Protein AF-A0A9E1UZH3-F1 (afdb_monomer)

Radius of gyration: 19.59 Å; Cα contacts (8 Å, |Δi|>4): 363; chains: 1; bounding box: 39×67×68 Å

Nearest PDB structures (foldseek):
  6y31-assembly4_D  TM=4.472E-01  e=8.670E-03  Homo sapiens
  5b3j-assembly1_C  TM=6.386E-01  e=8.149E-01  Rattus norvegicus
  8vuu-assembly1_B  TM=5.219E-01  e=2.617E-01  Homo sapiens
  8e92-assembly1_B  TM=4.527E-01  e=7.677E-01  Homo sapiens
  8vuy-assembly1_D  TM=3.054E-01  e=3.036E+00  Rattus norvegicus

Mean predicted aligned error: 5.83 Å

Solvent-accessible surface area (backbone atoms only — not comparable to full-atom values): 11885 Å² total; per-residue (Å²): 141,83,88,83,78,83,81,82,80,82,79,79,79,81,76,81,75,73,64,53,71,66,54,50,53,52,29,50,40,62,21,34,52,35,44,71,55,30,43,43,37,74,68,24,35,90,93,46,52,36,77,44,36,37,33,38,37,34,9,50,70,58,61,38,73,22,54,59,53,39,52,51,49,49,49,68,78,29,68,38,25,42,74,48,74,49,75,72,31,39,66,90,38,30,17,72,56,46,51,69,47,32,72,71,57,50,55,72,63,51,33,44,34,35,42,40,47,62,54,32,78,92,33,57,68,38,40,51,46,45,57,52,49,45,60,75,68,36,85,40,27,35,36,37,49,34,43,67,64,72,87,49,71,65,44,57,55,52,26,53,50,47,53,37,49,25,55,75,67,60,21,14,38,42,69,36,31,66,53,43,52,49,50,30,61,74,70,73,50,57,58,65,78,33,26,71,53,92,79,45,58,30,73,65,31,22,49,54,52,23,64,63,48,49,71,38,74,37,109

Secondary structure (DSSP, 8-state):
-----------------PPPHHHHHHHTSTTTT-HHHHHHHHT--SS---EEEEEEEESTTTTSTHHHHHHHHHHHH-TTSEEEEEE---TT--HHHHHHHHHHHTTTT--SEEEEE---TT-HHHHHHHHHHHHHH---EEEEEPPPPSS-HHHHHHHHHHHHHHHHTT-EEE-HHHHHHHHHHHHT--GGGGBSSSSSB-HHHHHHHHHHHGGGS--

Foldseek 3Di:
DDDDDDDDDPPDDDDPDQPDPVLLVQLQPFCFLLVVLLCLQVPADQVRAREFEEEEEEEPQSVDPLLVVLVVLSCVVRVRHNYHYDYPYYYPDALVRRLVCCVPPPLVSQGQEYEDDYQCPPPCVSVLVSLVVCVVRHNHAYEYEAAADLPDPSSVVSSSSVSVSCSVRRHRYQDNHVQNVVVCVVVVHHPVVQAPDSGHGDPNVSNSVNVSPNRSSHD

Sequence (219 aa):
MLRAVCRMTFLGAMVAMSANSQDLAAVQVPGTHIQRTMSLLATSTPEKRNKVRVLFYGQSITCQGWWQQVATDLRRRFPDADLDIQNKAIGGFTAPALINTADYDLYPFYPDLLIFHVYGGGNMDKWEAIIRRTRERTAAEILVWTHHWIGRDSDLTESERIRQIAVKYDCGLVDIMPKWQAALKEKGVEPKDVLRDTIHLNEEGCTMLADMIKPFLVH

pLDDT: mean 92.46, std 15.92, range [33.06, 98.94]

Structure (mmCIF, N/CA/C/O backbone):
data_AF-A0A9E1UZH3-F1
#
_entry.id   AF-A0A9E1UZH3-F1
#
loop_
_atom_site.group_PDB
_atom_site.id
_atom_site.type_symbol
_atom_site.label_atom_id
_atom_site.label_alt_id
_atom_site.label_comp_id
_atom_site.label_asym_id
_atom_site.label_entity_id
_atom_site.label_seq_id
_atom_site.pdbx_PDB_ins_code
_atom_site.Cartn_x
_atom_site.Cartn_y
_atom_site.Cartn_z
_atom_site.occupancy
_atom_site.B_iso_or_equiv
_atom_site.auth_seq_id
_atom_site.auth_comp_id
_atom_site.auth_asym_id
_atom_site.auth_atom_id
_atom_site.pdbx_PDB_model_num
ATOM 1 N N . MET A 1 1 ? -20.455 -47.927 -41.064 1.00 43.09 1 MET A N 1
ATOM 2 C CA . MET A 1 1 ? -19.922 -47.467 -39.762 1.00 43.09 1 MET A CA 1
ATOM 3 C C . MET A 1 1 ? -19.087 -46.217 -39.995 1.00 43.09 1 MET A C 1
ATOM 5 O O . MET A 1 1 ? -17.963 -46.357 -40.437 1.00 43.09 1 MET A O 1
ATOM 9 N N . LEU A 1 2 ? -19.616 -45.018 -39.743 1.00 34.47 2 LEU A N 1
ATOM 10 C CA . LEU A 1 2 ? -18.806 -43.807 -39.567 1.00 34.47 2 LEU A CA 1
ATOM 11 C C . LEU A 1 2 ? -19.598 -42.865 -38.645 1.00 34.47 2 LEU A C 1
ATOM 13 O O . LEU A 1 2 ? -20.681 -42.409 -39.003 1.00 34.47 2 LEU A O 1
ATOM 17 N N . ARG A 1 3 ? -19.109 -42.663 -37.417 1.00 38.47 3 ARG A N 1
ATOM 18 C CA . ARG A 1 3 ? -19.660 -41.709 -36.444 1.00 38.47 3 ARG A CA 1
ATOM 19 C C . ARG A 1 3 ? -18.981 -40.359 -36.674 1.00 38.47 3 ARG A C 1
ATOM 21 O O . ARG A 1 3 ? -17.778 -40.258 -36.460 1.00 38.47 3 ARG A O 1
ATOM 28 N N . ALA A 1 4 ? -19.738 -39.336 -37.054 1.00 36.81 4 ALA A N 1
ATOM 29 C CA . ALA A 1 4 ? -19.291 -37.949 -36.973 1.00 36.81 4 ALA A CA 1
ATOM 30 C C . ALA A 1 4 ? -19.718 -37.386 -35.610 1.00 36.81 4 ALA A C 1
ATOM 32 O O . ALA A 1 4 ? -20.900 -37.164 -35.358 1.00 36.81 4 ALA A O 1
ATOM 33 N N . VAL A 1 5 ? -18.755 -37.213 -34.704 1.00 40.56 5 VAL A N 1
ATOM 34 C CA . VAL A 1 5 ? -18.950 -36.510 -33.430 1.00 40.56 5 VAL A CA 1
ATOM 35 C C . VAL A 1 5 ? -18.660 -35.035 -33.683 1.00 40.56 5 VAL A C 1
ATOM 37 O O . VAL A 1 5 ? -17.512 -34.645 -33.885 1.00 40.56 5 VAL A O 1
ATOM 40 N N . CYS A 1 6 ? -19.711 -34.219 -33.690 1.00 33.06 6 CYS A N 1
ATOM 41 C CA . CYS A 1 6 ? -19.613 -32.768 -33.757 1.00 33.06 6 CYS A CA 1
ATOM 42 C C . CYS A 1 6 ? -19.125 -32.247 -32.395 1.00 33.06 6 CYS A C 1
ATOM 44 O O . CYS A 1 6 ? -19.875 -32.234 -31.421 1.00 33.06 6 CYS A O 1
ATOM 46 N N . ARG A 1 7 ? -17.847 -31.860 -32.302 1.00 38.53 7 ARG A N 1
ATOM 47 C CA . ARG A 1 7 ? -17.320 -31.110 -31.153 1.00 38.53 7 ARG A CA 1
ATOM 48 C C . ARG A 1 7 ? -17.763 -29.657 -31.289 1.00 38.53 7 ARG A C 1
ATOM 50 O O . ARG A 1 7 ? -17.253 -28.930 -32.132 1.00 38.53 7 ARG A O 1
ATOM 57 N N . MET A 1 8 ? -18.710 -29.253 -30.452 1.00 35.88 8 MET A N 1
ATOM 58 C CA . MET A 1 8 ? -19.103 -27.860 -30.285 1.00 35.88 8 MET A CA 1
ATOM 59 C C . MET A 1 8 ? -18.190 -27.247 -29.218 1.00 35.88 8 MET A C 1
ATOM 61 O O . MET A 1 8 ? -18.360 -27.476 -28.022 1.00 35.88 8 MET A O 1
ATOM 65 N N . THR A 1 9 ? -17.147 -26.547 -29.653 1.00 38.59 9 THR A N 1
ATOM 66 C CA . THR A 1 9 ? -16.255 -25.783 -28.777 1.00 38.59 9 THR A CA 1
ATOM 67 C C . THR A 1 9 ? -16.957 -24.484 -28.386 1.00 38.59 9 THR A C 1
ATOM 69 O O . THR A 1 9 ? -17.131 -23.597 -29.217 1.00 38.59 9 THR A O 1
ATOM 72 N N . PHE A 1 10 ? -17.365 -24.364 -27.122 1.00 39.56 10 PHE A N 1
ATOM 73 C CA . PHE A 1 10 ? -17.758 -23.082 -26.537 1.00 39.56 10 PHE A CA 1
ATOM 74 C C . PHE A 1 10 ? -16.501 -22.228 -26.344 1.00 39.56 10 PHE A C 1
ATOM 76 O O . PHE A 1 10 ? -15.706 -22.472 -25.438 1.00 39.56 10 PHE A O 1
ATOM 83 N N . LEU A 1 11 ? -16.314 -21.233 -27.210 1.00 41.12 11 LEU A N 1
ATOM 84 C CA . LEU A 1 11 ? -15.340 -20.169 -27.003 1.00 41.12 11 LEU A CA 1
ATOM 85 C C . LEU A 1 11 ? -16.016 -19.096 -26.135 1.00 41.12 11 LEU A C 1
ATOM 87 O O . LEU A 1 11 ? -16.738 -18.236 -26.635 1.00 41.12 11 LEU A O 1
ATOM 91 N N . GLY A 1 12 ? -15.854 -19.196 -24.816 1.00 36.19 12 GLY A N 1
ATOM 92 C CA . GLY A 1 12 ? -16.266 -18.140 -23.894 1.00 36.19 12 GLY A CA 1
ATOM 93 C C . GLY A 1 12 ? -15.348 -16.933 -24.065 1.00 36.19 12 GLY A C 1
ATOM 94 O O . GLY A 1 12 ? -14.186 -16.983 -23.670 1.00 36.19 12 GLY A O 1
ATOM 95 N N . ALA A 1 13 ? -15.850 -15.860 -24.672 1.00 40.88 13 ALA A N 1
ATOM 96 C CA . ALA A 1 13 ? -15.149 -14.586 -24.723 1.00 40.88 13 ALA A CA 1
ATOM 97 C C . ALA A 1 13 ? -15.110 -13.979 -23.309 1.00 40.88 13 ALA A C 1
ATOM 99 O O . ALA A 1 13 ? -16.141 -13.572 -22.773 1.00 40.88 13 ALA A O 1
ATOM 100 N N . MET A 1 14 ? -13.926 -13.923 -22.693 1.00 38.84 14 MET A N 1
ATOM 101 C CA . MET A 1 14 ? -13.693 -13.051 -21.542 1.00 38.84 14 MET A CA 1
ATOM 102 C C . MET A 1 14 ? -13.782 -11.604 -22.026 1.00 38.84 14 MET A C 1
ATOM 104 O O . MET A 1 14 ? -12.889 -11.114 -22.715 1.00 38.84 14 MET A O 1
ATOM 108 N N . VAL A 1 15 ? -14.864 -10.916 -21.671 1.00 42.31 15 VAL A N 1
ATOM 109 C CA . VAL A 1 15 ? -14.930 -9.459 -21.785 1.00 42.31 15 VAL A CA 1
ATOM 110 C C . VAL A 1 15 ? -13.976 -8.893 -20.737 1.00 42.31 15 VAL A C 1
ATOM 112 O O . VAL A 1 15 ? -14.214 -9.023 -19.536 1.00 42.31 15 VAL A O 1
ATOM 115 N N . ALA A 1 16 ? -12.871 -8.296 -21.180 1.00 47.53 16 ALA A N 1
ATOM 116 C CA . ALA A 1 16 ? -12.047 -7.466 -20.317 1.00 47.53 16 ALA A CA 1
ATOM 117 C C . ALA A 1 16 ? -12.886 -6.244 -19.918 1.00 47.53 16 ALA A C 1
ATOM 119 O O . ALA A 1 16 ? -13.126 -5.358 -20.734 1.00 47.53 16 ALA A O 1
ATOM 120 N N . MET A 1 17 ? -13.392 -6.225 -18.684 1.00 52.03 17 MET A N 1
ATOM 121 C CA . MET A 1 17 ? -14.040 -5.038 -18.137 1.00 52.03 17 MET A CA 1
ATOM 122 C C . MET A 1 17 ? -12.960 -3.988 -17.877 1.00 52.03 17 MET A C 1
ATOM 124 O O . MET A 1 17 ? -12.217 -4.080 -16.901 1.00 52.03 17 MET A O 1
ATOM 128 N N . SER A 1 18 ? -12.854 -2.997 -18.760 1.00 58.78 18 SER A N 1
ATOM 129 C CA . SER A 1 18 ? -12.249 -1.719 -18.393 1.00 58.78 18 SER A CA 1
ATOM 130 C C . SER A 1 18 ? -13.099 -1.115 -17.277 1.00 58.78 18 SER A C 1
ATOM 132 O O . SER A 1 18 ? -14.318 -1.017 -17.439 1.00 58.78 18 SER A O 1
ATOM 134 N N . ALA A 1 19 ? -12.489 -0.734 -16.154 1.00 62.97 19 ALA A N 1
ATOM 135 C CA . ALA A 1 19 ? -13.209 -0.020 -15.106 1.00 62.97 19 ALA A CA 1
ATOM 136 C C . ALA A 1 19 ? -13.831 1.258 -15.695 1.00 62.97 19 ALA A C 1
ATOM 138 O O . ALA A 1 19 ? -13.171 1.977 -16.450 1.00 62.97 19 ALA A O 1
ATOM 139 N N . ASN A 1 20 ? -15.099 1.532 -15.382 1.00 81.12 20 ASN A N 1
ATOM 140 C CA . ASN A 1 20 ? -15.718 2.799 -15.754 1.00 81.12 20 ASN A CA 1
ATOM 141 C C . ASN A 1 20 ? -14.930 3.942 -15.087 1.00 81.12 20 ASN A C 1
ATOM 143 O O . ASN A 1 20 ? -14.502 3.820 -13.938 1.00 81.12 20 ASN A O 1
ATOM 147 N N . SER A 1 21 ? -14.725 5.055 -15.791 1.00 82.19 21 SER A N 1
ATOM 148 C CA . SER A 1 21 ? -13.923 6.179 -15.289 1.00 82.19 21 SER A CA 1
ATOM 149 C C . SER A 1 21 ? -14.488 6.775 -13.997 1.00 82.19 21 SER A C 1
ATOM 151 O O . SER A 1 21 ? -13.726 7.242 -13.152 1.00 82.19 21 SER A O 1
ATOM 153 N N . GLN A 1 22 ? -15.811 6.716 -13.820 1.00 86.62 22 GLN A N 1
ATOM 154 C CA . GLN A 1 22 ? -16.482 7.128 -12.586 1.00 86.62 22 GLN A CA 1
ATOM 155 C C . GLN A 1 22 ? -16.144 6.205 -11.410 1.00 86.62 22 GLN A C 1
ATOM 157 O O . GLN A 1 22 ? -15.800 6.698 -10.338 1.00 86.62 22 GLN A O 1
ATOM 162 N N . ASP A 1 23 ? -16.171 4.887 -11.619 1.00 92.62 23 ASP A N 1
ATOM 163 C CA . ASP A 1 23 ? -15.855 3.904 -10.576 1.00 92.62 23 ASP A CA 1
ATOM 164 C C . ASP A 1 23 ? -14.383 4.009 -10.160 1.00 92.62 23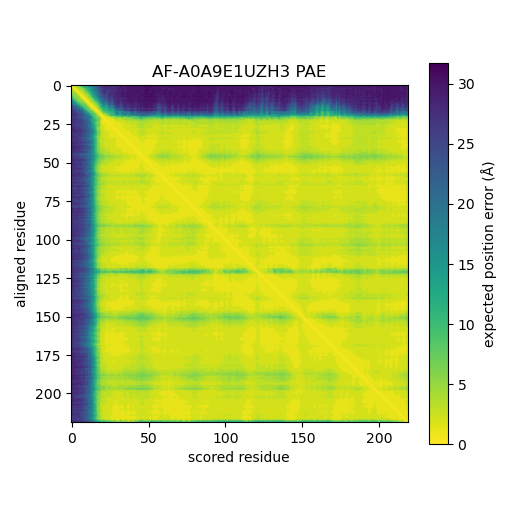 ASP A C 1
ATOM 166 O O . ASP A 1 23 ? -14.050 3.968 -8.976 1.00 92.62 23 ASP A O 1
ATOM 170 N N . LEU A 1 24 ? -13.493 4.227 -11.134 1.00 94.75 24 LEU A N 1
ATOM 171 C CA . LEU A 1 24 ? -12.080 4.464 -10.863 1.00 94.75 24 LEU A CA 1
ATOM 172 C C . LEU A 1 24 ? -11.862 5.743 -10.043 1.00 94.75 24 LEU A C 1
ATOM 174 O O . LEU A 1 24 ? -11.081 5.735 -9.094 1.00 94.75 24 LEU A O 1
ATOM 178 N N . ALA A 1 25 ? -12.544 6.837 -10.386 1.00 94.44 25 ALA A N 1
ATOM 179 C CA . ALA A 1 25 ? -12.445 8.076 -9.622 1.00 94.44 25 ALA A CA 1
ATOM 180 C C . ALA A 1 25 ? -12.942 7.892 -8.179 1.00 94.44 25 ALA A C 1
ATOM 182 O O . ALA A 1 25 ? -12.340 8.443 -7.259 1.00 94.44 25 ALA A O 1
ATOM 183 N N . ALA A 1 26 ? -13.991 7.089 -7.972 1.00 95.94 26 ALA A N 1
ATOM 184 C CA . ALA A 1 26 ? -14.550 6.824 -6.650 1.00 95.94 26 ALA A CA 1
ATOM 185 C C . ALA A 1 26 ? -13.542 6.127 -5.721 1.00 95.94 26 ALA A C 1
ATOM 187 O O . ALA A 1 26 ? -13.315 6.598 -4.607 1.00 95.94 26 ALA A O 1
ATOM 188 N N . VAL A 1 27 ? -12.865 5.070 -6.184 1.00 97.44 27 VAL A N 1
ATOM 189 C CA . VAL A 1 27 ? -11.881 4.342 -5.355 1.00 97.44 27 VAL A CA 1
ATOM 190 C C . VAL A 1 27 ? -10.603 5.142 -5.066 1.00 97.44 27 VAL A C 1
ATOM 192 O O . VAL A 1 27 ? -9.842 4.789 -4.164 1.00 97.44 27 VAL A O 1
ATOM 195 N N . GLN A 1 28 ? -10.362 6.228 -5.809 1.00 97.25 28 GLN A N 1
ATOM 196 C CA . GLN A 1 28 ? -9.240 7.151 -5.606 1.00 97.25 28 GLN A CA 1
ATOM 197 C C . GLN A 1 28 ? -9.549 8.296 -4.630 1.00 97.25 28 GLN A C 1
ATOM 199 O O . GLN A 1 28 ? -8.670 9.118 -4.353 1.00 97.25 28 GLN A O 1
ATOM 20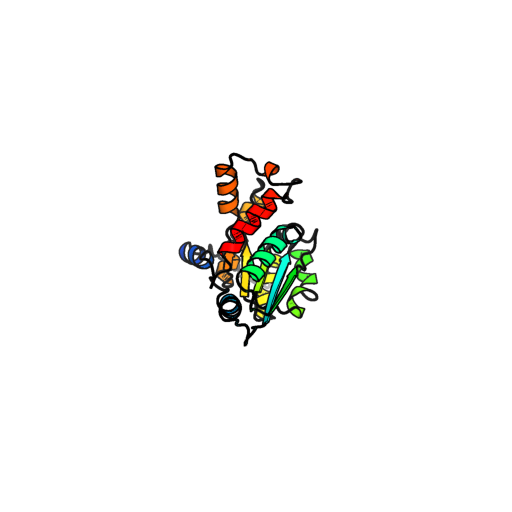4 N N . VAL A 1 29 ? -10.772 8.386 -4.103 1.00 98.12 29 VAL A N 1
ATOM 205 C CA . VAL A 1 29 ? -11.103 9.379 -3.077 1.00 98.12 29 VAL A CA 1
ATOM 206 C C . VAL A 1 29 ? -10.476 8.950 -1.738 1.00 98.12 29 VAL A C 1
ATOM 208 O O . VAL A 1 29 ? -10.730 7.828 -1.290 1.00 98.12 29 VAL A O 1
ATOM 211 N N . PRO A 1 30 ? -9.683 9.809 -1.066 1.00 98.38 30 PRO A N 1
ATOM 212 C CA . PRO A 1 30 ? -9.124 9.528 0.258 1.00 98.38 30 PRO A CA 1
ATOM 213 C C . PRO A 1 30 ? -10.143 8.977 1.266 1.00 98.38 30 PRO A C 1
ATOM 215 O O . PRO A 1 30 ? -11.270 9.457 1.326 1.00 98.38 30 PRO A O 1
ATOM 218 N N . GLY A 1 31 ? -9.749 7.973 2.058 1.00 97.75 31 GLY A N 1
ATOM 219 C CA . GLY A 1 31 ? -10.618 7.310 3.042 1.00 97.75 31 GLY A CA 1
ATOM 220 C C . GLY A 1 31 ? -11.598 6.279 2.462 1.00 97.75 31 GLY A C 1
ATOM 221 O O . GLY A 1 31 ? -12.198 5.507 3.212 1.00 97.75 31 GLY A O 1
ATOM 222 N N . THR A 1 32 ? -11.747 6.206 1.136 1.00 98.06 32 THR A N 1
ATOM 223 C CA . THR A 1 32 ? -12.694 5.279 0.504 1.00 98.06 32 THR A CA 1
ATOM 224 C C . THR A 1 32 ? -12.280 3.822 0.698 1.00 98.06 32 THR A C 1
ATOM 226 O O . THR A 1 32 ? -11.118 3.457 0.527 1.00 98.06 32 THR A O 1
ATOM 229 N N . HIS A 1 33 ? -13.260 2.996 1.070 1.00 98.31 33 HIS A N 1
ATOM 230 C CA . HIS A 1 33 ? -13.148 1.568 1.390 1.00 98.31 33 HIS A CA 1
ATOM 231 C C . HIS A 1 33 ? -12.220 1.206 2.560 1.00 98.31 33 HIS A C 1
ATOM 233 O O . HIS A 1 33 ? -11.863 0.036 2.729 1.00 98.31 33 HIS A O 1
ATOM 239 N N . ILE A 1 34 ? -11.848 2.194 3.376 1.00 98.62 34 ILE A N 1
ATOM 240 C CA . ILE A 1 34 ? -11.095 2.008 4.623 1.00 98.62 34 ILE A CA 1
ATOM 241 C C . ILE A 1 34 ? -11.766 2.704 5.821 1.00 98.62 34 ILE A C 1
ATOM 243 O O . ILE A 1 34 ? -11.140 2.924 6.862 1.00 98.62 34 ILE A O 1
ATOM 247 N N . GLN A 1 35 ? -13.033 3.101 5.668 1.00 98.06 35 GLN A N 1
ATOM 248 C CA . GLN A 1 35 ? -13.727 3.962 6.619 1.00 98.06 35 GLN A CA 1
ATOM 249 C C . GLN A 1 35 ? -13.836 3.313 7.996 1.00 98.06 35 GLN A C 1
ATOM 251 O O . GLN A 1 35 ? -13.648 4.000 8.994 1.00 98.06 35 GLN A O 1
ATOM 256 N N . ARG A 1 36 ? -14.083 1.999 8.087 1.00 98.44 36 ARG A N 1
ATOM 257 C CA . ARG A 1 36 ? -14.259 1.333 9.386 1.00 98.44 36 ARG A CA 1
ATOM 258 C C . ARG A 1 36 ? -12.985 1.429 10.217 1.00 98.44 36 ARG A C 1
ATOM 260 O O . ARG A 1 36 ? -13.043 1.770 11.398 1.00 98.44 36 ARG A O 1
ATOM 267 N N . THR A 1 37 ? -11.836 1.148 9.613 1.00 98.62 37 THR A N 1
ATOM 268 C CA . THR A 1 37 ? -10.539 1.216 10.287 1.00 9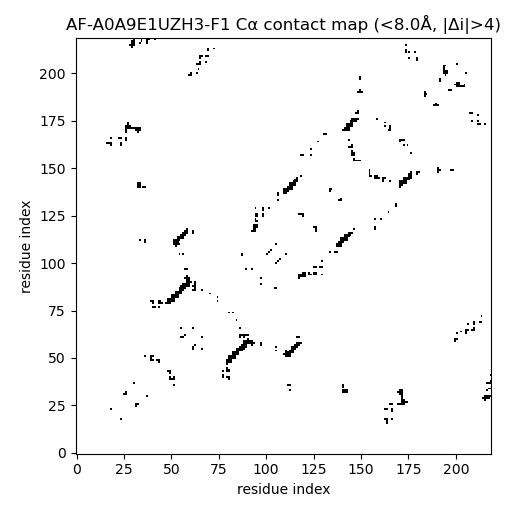8.62 37 THR A CA 1
ATOM 269 C C . THR A 1 37 ? -10.213 2.648 10.669 1.00 98.62 37 THR A C 1
ATOM 271 O O . THR A 1 37 ? -9.817 2.909 11.806 1.00 98.62 37 THR A O 1
ATOM 274 N N . MET A 1 38 ? -10.439 3.595 9.758 1.00 98.62 38 MET A N 1
ATOM 275 C CA . MET A 1 38 ? -10.188 5.004 10.044 1.00 98.62 38 MET A CA 1
ATOM 276 C C . MET A 1 38 ? -11.123 5.549 11.133 1.00 98.62 38 MET A C 1
ATOM 278 O O . MET A 1 38 ? -10.676 6.342 11.959 1.00 98.62 38 MET A O 1
ATOM 282 N N . SER A 1 39 ? -12.365 5.063 11.235 1.00 98.50 39 SER A N 1
ATOM 283 C CA . SER A 1 39 ? -13.279 5.393 12.338 1.00 98.50 39 SER A CA 1
ATOM 284 C C . SER A 1 39 ? -12.791 4.840 13.669 1.00 98.50 39 SER A C 1
ATOM 286 O O . SER A 1 39 ? -12.852 5.556 14.666 1.00 98.50 39 SER A O 1
ATOM 288 N N . LEU A 1 40 ? -12.263 3.611 13.723 1.00 98.44 40 LEU A N 1
ATOM 289 C CA . LEU A 1 40 ? -11.682 3.065 14.960 1.00 98.44 40 LEU A CA 1
ATOM 290 C C . LEU A 1 40 ? -10.512 3.924 15.456 1.00 98.44 40 LEU A C 1
ATOM 292 O O . LEU A 1 40 ? -10.416 4.209 16.653 1.00 98.44 40 LEU A O 1
ATOM 296 N N . LEU A 1 41 ? -9.660 4.381 14.538 1.00 98.50 41 LEU A N 1
ATOM 297 C CA . LEU A 1 41 ? -8.559 5.287 14.857 1.00 98.50 41 LEU A CA 1
ATOM 298 C C . LEU A 1 41 ? -9.070 6.642 15.357 1.00 98.50 41 LEU A C 1
ATOM 300 O O . LEU A 1 41 ? -8.699 7.069 16.447 1.00 98.50 41 LEU A O 1
ATOM 304 N N . ALA A 1 42 ? -9.958 7.285 14.595 1.00 98.06 42 ALA A N 1
ATOM 305 C CA . ALA A 1 42 ? -10.462 8.627 14.883 1.00 98.06 42 ALA A CA 1
ATOM 306 C C . ALA A 1 42 ? -11.346 8.710 16.139 1.00 98.06 42 ALA A C 1
ATOM 308 O O . ALA A 1 42 ? -11.444 9.771 16.746 1.00 98.06 42 ALA A O 1
ATOM 309 N N . THR A 1 43 ? -11.988 7.609 16.535 1.00 98.31 43 THR A N 1
ATOM 310 C CA . THR A 1 43 ? -12.880 7.552 17.711 1.00 98.31 43 THR A CA 1
ATOM 311 C C . THR A 1 43 ? -12.226 6.933 18.947 1.00 98.31 43 THR A C 1
ATOM 313 O O . THR A 1 43 ? -12.913 6.644 19.928 1.00 98.31 43 THR A O 1
ATOM 316 N N . SER A 1 44 ? -10.912 6.696 18.911 1.00 98.50 44 SER A N 1
ATOM 317 C CA . SER A 1 44 ? -10.163 6.293 20.103 1.00 98.50 44 SER A CA 1
ATOM 318 C C . SER A 1 44 ? -9.996 7.473 21.059 1.00 98.50 44 SER A C 1
ATOM 320 O O . SER A 1 44 ? -9.760 8.596 20.623 1.00 98.50 44 SER A O 1
ATOM 322 N N . THR A 1 45 ? -10.096 7.209 22.360 1.00 98.25 45 THR A N 1
ATOM 323 C CA . THR A 1 45 ? -9.870 8.187 23.438 1.00 98.25 45 THR A CA 1
ATOM 324 C C . THR A 1 45 ? -8.982 7.568 24.522 1.00 98.25 45 THR A C 1
ATOM 326 O O . THR A 1 45 ? -8.807 6.343 24.527 1.00 98.25 45 THR A O 1
ATOM 329 N N . PRO A 1 46 ? -8.451 8.354 25.477 1.00 97.94 46 PRO A N 1
ATOM 330 C CA . PRO A 1 46 ? -7.675 7.807 26.591 1.00 97.94 46 PRO A CA 1
ATOM 331 C C . PRO A 1 46 ? -8.419 6.719 27.388 1.00 97.94 46 PRO A C 1
ATOM 333 O O . PRO A 1 46 ? -7.806 5.749 27.833 1.00 97.94 46 PRO A O 1
ATOM 336 N N . GLU A 1 47 ? -9.743 6.836 27.525 1.00 98.06 47 GLU A N 1
ATOM 337 C CA . GLU A 1 47 ? -10.608 5.883 28.236 1.00 98.06 47 GLU A CA 1
ATOM 338 C C . GLU A 1 47 ? -11.007 4.682 27.369 1.00 98.06 47 GLU A C 1
ATOM 340 O O . GLU A 1 47 ? -11.310 3.608 27.893 1.00 98.06 47 GLU A O 1
ATOM 345 N N . LYS A 1 48 ? -11.018 4.849 26.042 1.00 97.62 48 LYS A N 1
ATOM 346 C CA . LYS A 1 48 ? -11.380 3.807 25.079 1.00 97.62 48 LYS A CA 1
ATOM 347 C C . LYS A 1 48 ? -10.385 3.777 23.924 1.00 97.62 48 LYS A C 1
ATOM 349 O O . LYS A 1 48 ? -10.608 4.343 22.854 1.00 97.62 48 LYS A O 1
ATOM 354 N N . ARG A 1 49 ? -9.305 3.031 24.129 1.00 98.25 49 ARG A N 1
ATOM 355 C CA . ARG A 1 49 ? -8.278 2.794 23.113 1.00 98.25 49 ARG A CA 1
ATOM 356 C C . ARG A 1 49 ? -8.719 1.664 22.187 1.00 98.25 49 ARG A C 1
ATOM 358 O O . ARG A 1 49 ? -8.622 0.494 22.556 1.00 98.25 49 ARG A O 1
ATOM 365 N N . ASN A 1 50 ? -9.250 1.987 21.005 1.00 98.56 50 ASN A N 1
ATOM 366 C CA . ASN A 1 50 ? -9.614 0.944 20.046 1.00 98.56 50 ASN A CA 1
ATOM 367 C C . ASN A 1 50 ? -8.337 0.283 19.516 1.00 98.56 50 ASN A C 1
ATOM 369 O O . ASN A 1 50 ? -7.391 0.971 19.126 1.00 98.56 50 ASN A O 1
ATOM 373 N N . LYS A 1 51 ? -8.322 -1.051 19.488 1.00 98.62 51 LYS A N 1
ATOM 374 C CA . LYS A 1 51 ? -7.220 -1.804 18.893 1.00 98.62 51 LYS A CA 1
ATOM 375 C C . LYS A 1 51 ? -7.356 -1.823 17.379 1.00 98.62 51 LYS A C 1
ATOM 377 O O . LYS A 1 51 ? -8.423 -2.166 16.876 1.00 98.62 51 LYS A O 1
ATOM 382 N N . VAL A 1 52 ? -6.275 -1.486 16.679 1.00 98.75 52 VAL A N 1
ATOM 383 C CA . VAL A 1 52 ? -6.217 -1.479 15.215 1.00 98.75 52 VAL A CA 1
ATOM 384 C C . VAL A 1 52 ? -4.919 -2.128 14.740 1.00 98.75 52 VAL A C 1
ATOM 386 O O . VAL A 1 52 ? -3.821 -1.691 15.095 1.00 98.75 52 VAL A O 1
ATOM 389 N N . ARG A 1 53 ? -5.050 -3.168 13.915 1.00 98.88 53 ARG A N 1
ATOM 390 C CA . ARG A 1 53 ? -3.947 -3.879 13.264 1.00 98.88 53 ARG A CA 1
ATOM 391 C C . ARG A 1 53 ? -3.749 -3.374 11.842 1.00 98.88 53 ARG A C 1
ATOM 393 O O . ARG A 1 53 ? -4.613 -3.567 10.987 1.00 98.88 53 ARG A O 1
ATOM 400 N N . VAL A 1 54 ? -2.587 -2.792 11.567 1.00 98.94 54 VAL A N 1
ATOM 401 C CA . VAL A 1 54 ? -2.204 -2.331 10.226 1.00 98.94 54 VAL A CA 1
ATOM 402 C C . VAL A 1 54 ? -1.062 -3.192 9.709 1.00 98.94 54 VAL A C 1
ATOM 404 O O . VAL A 1 54 ? -0.019 -3.303 10.353 1.00 98.94 54 VAL A O 1
ATOM 407 N N . LEU A 1 55 ? -1.242 -3.780 8.529 1.00 98.94 55 LEU A N 1
ATOM 408 C CA . LEU A 1 55 ? -0.214 -4.582 7.879 1.00 98.94 55 LEU A CA 1
ATOM 409 C C . LEU A 1 55 ? 0.245 -3.936 6.579 1.00 98.94 55 LEU A C 1
ATOM 411 O O . LEU A 1 55 ? -0.538 -3.784 5.644 1.00 98.94 55 LEU A O 1
ATOM 415 N N . PHE A 1 56 ? 1.540 -3.653 6.494 1.00 98.94 56 PHE A N 1
ATOM 416 C CA . PHE A 1 56 ? 2.225 -3.432 5.228 1.00 98.94 56 PHE A CA 1
ATOM 417 C C . PHE A 1 56 ? 2.662 -4.790 4.673 1.00 98.94 56 PHE A C 1
ATOM 419 O O . PHE A 1 56 ? 3.406 -5.527 5.329 1.00 98.94 56 PHE A O 1
ATOM 426 N N . TYR A 1 57 ? 2.187 -5.142 3.478 1.00 98.81 57 TYR A N 1
ATOM 427 C CA . TYR A 1 57 ? 2.529 -6.408 2.827 1.00 98.81 57 TYR A CA 1
ATOM 428 C C . TYR A 1 57 ? 2.897 -6.191 1.365 1.00 98.81 57 TYR A C 1
ATOM 430 O O . TYR A 1 57 ? 2.352 -5.315 0.691 1.00 98.81 57 TYR A O 1
ATOM 438 N N . GLY A 1 58 ? 3.856 -6.967 0.872 1.00 98.31 58 GLY A N 1
ATOM 439 C CA . GLY A 1 58 ? 4.426 -6.710 -0.437 1.00 98.31 58 GLY A CA 1
ATOM 440 C C . GLY A 1 58 ? 5.824 -7.260 -0.619 1.00 98.31 58 GLY A C 1
ATOM 441 O O . GLY A 1 58 ? 6.188 -8.267 -0.016 1.00 98.31 58 GLY A O 1
ATOM 442 N N . GLN A 1 59 ? 6.613 -6.557 -1.428 1.00 97.31 59 GLN A N 1
ATOM 443 C CA . GLN A 1 59 ? 7.992 -6.931 -1.738 1.00 97.31 59 GLN A CA 1
ATOM 444 C C . GLN A 1 59 ? 9.027 -5.896 -1.294 1.00 97.31 59 GLN A C 1
ATOM 446 O O . GLN A 1 59 ? 8.757 -5.057 -0.440 1.00 97.31 59 GLN A O 1
ATOM 451 N N . SER A 1 60 ? 10.215 -5.928 -1.905 1.00 97.69 60 SER A N 1
ATOM 452 C CA . SER A 1 60 ? 11.357 -5.082 -1.553 1.00 97.69 60 SER A CA 1
ATOM 453 C C . SER A 1 60 ? 11.050 -3.585 -1.476 1.00 97.69 60 SER A C 1
ATOM 455 O O . SER A 1 60 ? 11.615 -2.933 -0.607 1.00 97.69 60 SER A O 1
ATOM 457 N N . ILE A 1 61 ? 10.155 -3.043 -2.315 1.00 98.31 61 ILE A N 1
ATOM 458 C CA . ILE A 1 61 ? 9.737 -1.631 -2.230 1.00 98.31 61 ILE A CA 1
ATOM 459 C C . ILE A 1 61 ? 8.953 -1.376 -0.941 1.00 98.31 61 ILE A C 1
ATOM 461 O O . ILE A 1 61 ? 9.235 -0.423 -0.224 1.00 98.31 61 ILE A O 1
ATOM 465 N N . THR A 1 62 ? 8.027 -2.264 -0.582 1.00 98.50 62 THR A N 1
ATOM 466 C CA . THR A 1 62 ? 7.272 -2.193 0.677 1.00 98.50 62 THR A CA 1
ATOM 467 C C . THR A 1 62 ? 8.172 -2.361 1.903 1.00 98.50 62 THR A C 1
ATOM 469 O O . THR A 1 62 ? 7.872 -1.791 2.946 1.00 98.50 62 THR A O 1
ATOM 472 N N . CYS A 1 63 ? 9.307 -3.061 1.800 1.00 97.56 63 CYS A N 1
ATOM 473 C CA . CYS A 1 63 ? 10.292 -3.154 2.886 1.00 97.56 63 CYS A CA 1
ATOM 474 C C . CYS A 1 63 ? 11.018 -1.822 3.189 1.00 97.56 63 CYS A C 1
ATOM 476 O O . CYS A 1 63 ? 11.643 -1.712 4.244 1.00 97.56 63 CYS A O 1
ATOM 478 N N . GLN A 1 64 ? 11.006 -0.841 2.274 1.00 98.44 64 GLN A N 1
ATOM 479 C CA . GLN A 1 64 ? 11.811 0.384 2.395 1.00 98.44 64 GLN A CA 1
ATOM 480 C C . GLN A 1 64 ? 11.231 1.401 3.393 1.00 98.44 64 GLN A C 1
ATOM 482 O O . GLN A 1 64 ? 10.101 1.273 3.840 1.00 98.44 64 GLN A O 1
ATOM 487 N N . GLY A 1 65 ? 12.000 2.450 3.709 1.00 98.12 65 GLY A N 1
ATOM 488 C CA . GLY A 1 65 ? 11.752 3.405 4.802 1.00 98.12 65 GLY A CA 1
ATOM 489 C C . GLY A 1 65 ? 10.403 4.150 4.816 1.00 98.12 65 GLY A C 1
ATOM 490 O O . GLY A 1 65 ? 10.059 4.787 5.812 1.00 98.12 65 GLY A O 1
ATOM 491 N N . TRP A 1 66 ? 9.636 4.115 3.725 1.00 98.69 66 TRP A N 1
ATOM 492 C CA . TRP A 1 66 ? 8.386 4.869 3.596 1.00 98.69 66 TRP A CA 1
ATOM 493 C C . TRP A 1 66 ? 7.294 4.370 4.552 1.00 98.69 66 TRP A C 1
ATOM 495 O O . TRP A 1 66 ? 6.528 5.180 5.079 1.00 98.69 66 TRP A O 1
ATOM 505 N N . TRP A 1 67 ? 7.229 3.063 4.837 1.00 98.62 67 TRP A N 1
ATOM 506 C CA . TRP A 1 67 ? 6.186 2.525 5.717 1.00 98.62 67 TRP A CA 1
ATOM 507 C C . TRP A 1 67 ? 6.360 3.023 7.155 1.00 98.62 67 TRP A C 1
ATOM 509 O O . TRP A 1 67 ? 5.369 3.286 7.834 1.00 98.62 67 TRP A O 1
ATOM 519 N N . GLN A 1 68 ? 7.601 3.227 7.618 1.00 98.81 68 GLN A N 1
ATOM 520 C CA . GLN A 1 68 ? 7.875 3.804 8.935 1.00 98.81 68 GLN A CA 1
ATOM 521 C C . GLN A 1 68 ? 7.412 5.258 9.013 1.00 98.81 68 GLN A C 1
ATOM 523 O O . GLN A 1 68 ? 6.921 5.679 10.062 1.00 98.81 68 GLN A O 1
ATOM 528 N N . GLN A 1 69 ? 7.526 6.020 7.921 1.00 98.81 69 GLN A N 1
ATOM 529 C CA . GLN A 1 69 ? 7.007 7.387 7.872 1.00 98.81 69 GLN A CA 1
ATOM 530 C C . GLN A 1 69 ? 5.477 7.400 7.965 1.00 98.81 69 GLN A C 1
ATOM 532 O O . GLN A 1 69 ? 4.915 8.207 8.703 1.00 98.81 69 GLN A O 1
ATOM 537 N N . VAL A 1 70 ? 4.800 6.482 7.267 1.00 98.88 70 VAL A N 1
ATOM 538 C CA . VAL A 1 70 ? 3.340 6.319 7.357 1.00 98.88 70 VAL A CA 1
ATOM 539 C C . VAL A 1 70 ? 2.925 5.861 8.761 1.00 98.88 70 VAL A C 1
ATOM 541 O O . VAL A 1 70 ? 2.007 6.422 9.349 1.00 98.88 70 VAL A O 1
ATOM 544 N N . ALA A 1 71 ? 3.628 4.890 9.348 1.00 98.88 71 ALA A N 1
ATOM 545 C CA . ALA A 1 71 ? 3.352 4.400 10.697 1.00 98.88 71 ALA A CA 1
ATOM 546 C C . ALA A 1 71 ? 3.564 5.484 11.767 1.00 98.88 71 ALA A C 1
ATOM 548 O O . ALA A 1 71 ? 2.775 5.601 12.703 1.00 98.88 71 ALA A O 1
ATOM 549 N N . THR A 1 72 ? 4.622 6.286 11.627 1.00 98.81 72 THR A N 1
ATOM 550 C CA . THR A 1 72 ? 4.888 7.443 12.493 1.00 98.81 72 THR A CA 1
ATOM 551 C C . THR A 1 72 ? 3.775 8.477 12.374 1.00 98.81 72 THR A C 1
ATOM 553 O O . THR A 1 72 ? 3.289 8.968 13.390 1.00 98.81 72 THR A O 1
ATOM 556 N N . ASP A 1 73 ? 3.327 8.768 11.152 1.00 98.81 73 ASP A N 1
ATOM 557 C CA . ASP A 1 73 ? 2.213 9.681 10.917 1.00 98.81 73 ASP A CA 1
ATOM 558 C C . ASP A 1 73 ? 0.908 9.191 11.565 1.00 98.81 73 ASP A C 1
ATOM 560 O O . ASP A 1 73 ? 0.258 9.961 12.271 1.00 98.81 73 ASP A O 1
ATOM 564 N N . LEU A 1 74 ? 0.566 7.907 11.412 1.00 98.75 74 LEU A N 1
ATOM 565 C CA . LEU A 1 74 ? -0.614 7.313 12.047 1.00 98.75 74 LEU A CA 1
ATOM 566 C C . LEU A 1 74 ? -0.558 7.417 13.574 1.00 98.75 74 LEU A C 1
ATOM 568 O O . LEU A 1 74 ? -1.513 7.886 14.185 1.00 98.75 74 LEU A O 1
ATOM 572 N N . ARG A 1 75 ? 0.570 7.044 14.194 1.00 98.75 75 ARG A N 1
ATOM 573 C CA . ARG A 1 75 ? 0.738 7.149 15.655 1.00 98.75 75 ARG A CA 1
ATOM 574 C C . ARG A 1 75 ? 0.647 8.589 16.147 1.00 98.75 75 ARG A C 1
ATOM 576 O O . ARG A 1 75 ? 0.118 8.835 17.223 1.00 98.75 75 ARG A O 1
ATOM 583 N N . ARG A 1 76 ? 1.154 9.540 15.361 1.00 98.62 76 ARG A N 1
ATOM 584 C CA . ARG A 1 76 ? 1.096 10.969 15.683 1.00 98.62 76 ARG A CA 1
ATOM 585 C C . ARG A 1 76 ? -0.325 11.524 15.576 1.00 98.62 76 ARG A C 1
ATOM 587 O O . ARG A 1 76 ? -0.707 12.333 16.412 1.00 98.62 76 ARG A O 1
ATOM 594 N N . ARG A 1 77 ? -1.087 11.137 14.546 1.00 98.38 77 ARG A N 1
ATOM 595 C CA . ARG A 1 77 ? -2.463 11.617 14.325 1.00 98.38 77 ARG A CA 1
ATOM 596 C C . ARG A 1 77 ? -3.493 10.938 15.224 1.00 98.38 77 ARG A C 1
ATOM 598 O O . ARG A 1 77 ? -4.495 11.564 15.546 1.00 98.38 77 ARG A O 1
ATOM 605 N N . PHE A 1 78 ? -3.238 9.698 15.635 1.00 98.38 78 PHE A N 1
ATOM 606 C CA . PHE A 1 78 ? -4.153 8.888 16.443 1.00 98.38 78 PHE A CA 1
ATOM 607 C C . PHE A 1 78 ? -3.442 8.331 17.690 1.00 98.38 78 PHE A C 1
ATOM 609 O O . PHE A 1 78 ? -3.286 7.114 17.815 1.00 98.38 78 PHE A O 1
ATOM 616 N N . PRO A 1 79 ? -2.976 9.199 18.612 1.00 98.31 79 PRO A N 1
ATOM 617 C CA . PRO A 1 79 ? -2.172 8.778 19.763 1.00 98.31 79 PRO A CA 1
ATOM 618 C C . PRO A 1 79 ? -2.942 7.883 20.746 1.00 98.31 79 PRO A C 1
ATOM 620 O O . PRO A 1 79 ? -2.340 7.049 21.425 1.00 98.31 79 PRO A O 1
ATOM 623 N N . ASP A 1 80 ? -4.268 8.021 20.791 1.00 98.56 80 ASP A N 1
ATOM 624 C CA . ASP A 1 80 ? -5.124 7.284 21.721 1.00 98.56 80 ASP A CA 1
ATOM 625 C C . ASP A 1 80 ? -5.481 5.874 21.229 1.00 98.56 80 ASP A C 1
ATOM 627 O O . ASP A 1 80 ? -5.871 5.021 22.026 1.00 98.56 80 ASP A O 1
ATOM 631 N N . ALA A 1 81 ? -5.299 5.568 19.942 1.00 98.50 81 ALA A N 1
ATOM 632 C CA . ALA A 1 81 ? -5.517 4.219 19.424 1.00 98.50 81 ALA A CA 1
ATOM 633 C C . ALA A 1 81 ? -4.457 3.229 19.953 1.00 98.50 81 ALA A C 1
ATOM 635 O O . ALA A 1 81 ? -3.306 3.595 20.214 1.00 98.50 81 ALA A O 1
ATOM 636 N N . ASP A 1 82 ? -4.832 1.956 20.107 1.00 98.56 82 ASP A N 1
ATOM 637 C CA . ASP A 1 82 ? -3.891 0.853 20.350 1.00 98.56 82 ASP A CA 1
ATOM 638 C C . ASP A 1 82 ? -3.454 0.262 18.999 1.00 98.56 82 ASP A C 1
ATOM 640 O O . ASP A 1 82 ? -4.124 -0.589 18.410 1.00 98.56 82 ASP A O 1
ATOM 644 N N . LEU A 1 83 ? -2.355 0.799 18.465 1.00 98.69 83 LEU A N 1
ATOM 645 C CA . LEU A 1 83 ? -1.858 0.521 17.117 1.00 98.69 83 LEU A CA 1
ATOM 646 C C . LEU A 1 83 ? -0.833 -0.625 17.093 1.00 98.69 83 LEU A C 1
ATOM 648 O O . LEU A 1 83 ? 0.323 -0.443 17.485 1.00 98.69 83 LEU A O 1
ATOM 652 N N . ASP A 1 84 ? -1.218 -1.761 16.508 1.00 98.81 84 ASP A N 1
ATOM 653 C CA . ASP A 1 84 ? -0.308 -2.849 16.119 1.00 98.81 84 ASP A CA 1
ATOM 654 C C . ASP A 1 84 ? 0.013 -2.722 14.624 1.00 98.81 84 ASP A C 1
ATOM 656 O O . ASP A 1 84 ? -0.764 -3.129 13.759 1.00 98.81 84 ASP A O 1
ATOM 660 N N . ILE A 1 85 ? 1.143 -2.085 14.316 1.00 98.88 85 ILE A N 1
ATOM 661 C CA . ILE A 1 85 ? 1.577 -1.821 12.940 1.00 98.88 85 ILE A CA 1
ATOM 662 C C . ILE A 1 85 ? 2.779 -2.698 12.619 1.00 98.88 85 ILE A C 1
ATOM 664 O O . ILE A 1 85 ? 3.840 -2.535 13.228 1.00 98.88 85 ILE A O 1
ATOM 668 N N . GLN A 1 86 ? 2.636 -3.568 11.621 1.00 98.75 86 GLN A N 1
ATOM 669 C CA . GLN A 1 86 ? 3.691 -4.480 11.186 1.00 98.75 86 GLN A CA 1
ATOM 670 C C . GLN A 1 86 ? 3.969 -4.348 9.694 1.00 98.75 86 GLN A C 1
ATOM 672 O O . GLN A 1 86 ? 3.089 -4.026 8.897 1.00 98.75 86 GLN A O 1
ATOM 677 N N . ASN A 1 87 ? 5.206 -4.651 9.313 1.00 98.75 87 ASN A N 1
ATOM 678 C CA . ASN A 1 87 ? 5.585 -4.848 7.926 1.00 98.75 87 ASN A CA 1
ATOM 679 C C . ASN A 1 87 ? 6.097 -6.276 7.754 1.00 98.75 87 ASN A C 1
ATOM 681 O O . ASN A 1 87 ? 7.107 -6.646 8.350 1.00 98.75 87 ASN A O 1
ATOM 685 N N . LYS A 1 88 ? 5.385 -7.064 6.946 1.00 98.44 88 LYS A N 1
ATOM 686 C CA . LYS A 1 88 ? 5.761 -8.442 6.600 1.00 98.44 88 LYS A CA 1
ATOM 687 C C . LYS A 1 88 ? 6.102 -8.591 5.115 1.00 98.44 88 LYS A C 1
ATOM 689 O O . LYS A 1 88 ? 5.970 -9.672 4.556 1.00 98.44 88 LYS A O 1
ATOM 694 N N . ALA A 1 89 ? 6.482 -7.507 4.446 1.00 98.19 89 ALA A N 1
ATOM 695 C CA . ALA A 1 89 ? 6.917 -7.562 3.059 1.00 98.19 89 ALA A CA 1
ATOM 696 C C . ALA A 1 89 ? 8.214 -8.370 2.896 1.00 98.19 89 ALA A C 1
ATOM 698 O O . ALA A 1 89 ? 9.094 -8.334 3.758 1.00 98.19 89 ALA A O 1
ATOM 699 N N . ILE A 1 90 ? 8.340 -9.065 1.763 1.00 98.12 90 ILE A N 1
ATOM 700 C CA . ILE A 1 90 ? 9.433 -10.004 1.494 1.00 98.12 90 ILE A CA 1
ATOM 701 C C . ILE A 1 90 ? 10.200 -9.568 0.243 1.00 98.12 90 ILE A C 1
ATOM 703 O O . ILE A 1 90 ? 9.681 -9.572 -0.874 1.00 98.12 90 ILE A O 1
ATOM 707 N N . GLY A 1 91 ? 11.468 -9.192 0.412 1.00 96.81 91 GLY A N 1
ATOM 708 C CA . GLY A 1 91 ? 12.337 -8.818 -0.703 1.00 96.81 91 GLY A CA 1
ATOM 709 C C . GLY A 1 91 ? 12.504 -9.945 -1.731 1.00 96.81 91 GLY A C 1
ATOM 710 O O . GLY A 1 91 ? 12.620 -11.111 -1.371 1.00 96.81 91 GLY A O 1
ATOM 711 N N . GLY A 1 92 ? 12.528 -9.593 -3.021 1.00 94.62 92 GLY A N 1
ATOM 712 C CA . GLY A 1 92 ? 12.721 -10.549 -4.121 1.00 94.62 92 GLY A CA 1
ATOM 713 C C . GLY A 1 92 ? 11.478 -11.352 -4.525 1.00 94.62 92 GLY A C 1
ATOM 714 O O . GLY A 1 92 ? 11.552 -12.132 -5.471 1.00 94.62 92 GLY A O 1
ATOM 715 N N . PHE A 1 93 ? 10.340 -11.167 -3.851 1.00 97.06 93 PHE A N 1
ATOM 716 C CA . PHE A 1 93 ? 9.107 -11.890 -4.156 1.00 97.06 93 PHE A CA 1
ATOM 717 C C . PHE A 1 93 ? 8.213 -11.055 -5.067 1.00 97.06 93 PHE A C 1
ATOM 719 O O . PHE A 1 93 ? 7.871 -9.931 -4.731 1.00 97.06 93 PHE A O 1
ATOM 726 N N . THR A 1 94 ? 7.786 -11.618 -6.193 1.00 96.94 94 THR A N 1
ATOM 727 C CA . THR A 1 94 ? 6.654 -11.101 -6.979 1.00 96.94 94 THR A CA 1
ATOM 728 C C . THR A 1 94 ? 5.364 -11.820 -6.569 1.00 96.94 94 THR A C 1
ATOM 730 O O . THR A 1 94 ? 5.399 -12.763 -5.768 1.00 96.94 94 THR A O 1
ATOM 733 N N . ALA A 1 95 ? 4.211 -11.412 -7.109 1.00 97.75 95 ALA A N 1
ATOM 734 C CA . ALA A 1 95 ? 2.910 -11.981 -6.739 1.00 97.75 95 ALA A CA 1
ATOM 735 C C . ALA A 1 95 ? 2.846 -13.533 -6.741 1.00 97.75 95 ALA A C 1
ATOM 737 O O . ALA A 1 95 ? 2.287 -14.091 -5.792 1.00 97.75 95 ALA A O 1
ATOM 738 N N . PRO A 1 96 ? 3.439 -14.266 -7.713 1.00 97.44 96 PRO A N 1
ATOM 739 C CA . PRO A 1 96 ? 3.466 -15.734 -7.705 1.00 97.44 96 PRO A CA 1
ATOM 740 C C . PRO A 1 96 ? 4.145 -16.382 -6.502 1.00 97.44 96 PRO A C 1
ATOM 742 O O . PRO A 1 96 ? 3.732 -17.466 -6.094 1.00 97.44 96 PRO A O 1
ATOM 745 N N . ALA A 1 97 ? 5.182 -15.748 -5.954 1.00 97.69 97 ALA A N 1
ATOM 746 C CA . ALA A 1 97 ? 5.872 -16.244 -4.770 1.00 97.69 97 ALA A CA 1
ATOM 747 C C . ALA A 1 97 ? 5.143 -15.794 -3.496 1.00 97.69 97 ALA A C 1
ATOM 749 O O . ALA A 1 97 ? 4.861 -16.617 -2.624 1.00 97.69 97 ALA A O 1
ATOM 750 N N . LEU A 1 98 ? 4.772 -14.508 -3.433 1.00 98.12 98 LEU A N 1
ATOM 751 C CA . LEU A 1 98 ? 4.176 -13.870 -2.255 1.00 98.12 98 LEU A CA 1
ATOM 752 C C . LEU A 1 98 ? 2.815 -14.465 -1.864 1.00 98.12 98 LEU A C 1
ATOM 754 O O . LEU A 1 98 ? 2.475 -14.540 -0.686 1.00 98.12 98 LEU A O 1
ATOM 758 N N . ILE A 1 99 ? 2.024 -14.941 -2.828 1.00 98.06 99 ILE A N 1
ATOM 759 C CA . ILE A 1 99 ? 0.731 -15.565 -2.514 1.00 98.06 99 ILE A CA 1
ATOM 760 C C . ILE A 1 99 ? 0.865 -16.828 -1.648 1.00 98.06 99 ILE A C 1
ATOM 762 O O . ILE A 1 99 ? -0.053 -17.139 -0.893 1.00 98.06 99 ILE A O 1
ATOM 766 N N . ASN A 1 100 ? 1.987 -17.549 -1.735 1.00 97.62 100 ASN A N 1
ATOM 767 C CA . ASN A 1 100 ? 2.197 -18.774 -0.957 1.00 97.62 100 ASN A CA 1
ATOM 768 C C . ASN A 1 100 ? 2.591 -18.466 0.494 1.00 97.62 100 ASN A C 1
ATOM 770 O O . ASN A 1 100 ? 2.314 -19.255 1.390 1.00 97.62 100 ASN A O 1
ATOM 774 N N . THR A 1 101 ? 3.221 -17.315 0.737 1.00 97.75 101 THR A N 1
ATOM 775 C CA . THR A 1 101 ? 3.622 -16.882 2.084 1.00 97.75 101 THR A CA 1
ATOM 776 C C . THR A 1 101 ? 2.469 -16.226 2.838 1.00 97.75 101 THR A C 1
ATOM 778 O O . THR A 1 101 ? 2.420 -16.270 4.067 1.00 97.75 101 THR A O 1
ATOM 781 N N . ALA A 1 102 ? 1.475 -15.701 2.115 1.00 97.62 102 ALA A N 1
ATOM 782 C CA . ALA A 1 102 ? 0.290 -15.082 2.701 1.00 97.62 102 ALA A CA 1
ATOM 783 C C . ALA A 1 102 ? -0.466 -16.006 3.684 1.00 97.62 102 ALA A C 1
ATOM 785 O O . ALA A 1 102 ? -1.064 -15.509 4.640 1.00 97.62 102 ALA A O 1
ATOM 786 N N . ASP A 1 103 ? -0.382 -17.332 3.496 1.00 96.94 103 ASP A N 1
ATOM 787 C CA . ASP A 1 103 ? -0.921 -18.363 4.399 1.00 96.94 103 ASP A CA 1
ATOM 788 C C . ASP A 1 103 ? -0.358 -18.335 5.821 1.00 96.94 103 ASP A C 1
ATOM 790 O O . ASP A 1 103 ? -1.054 -18.730 6.756 1.00 96.94 103 ASP A O 1
ATOM 794 N N . TYR A 1 104 ? 0.855 -17.818 5.991 1.00 96.75 104 TYR A N 1
ATOM 795 C CA . TYR A 1 104 ? 1.555 -17.759 7.272 1.00 96.75 104 TYR A CA 1
ATOM 796 C C . TYR A 1 104 ? 1.715 -16.321 7.774 1.00 96.75 104 TYR A C 1
ATOM 798 O O . TYR A 1 104 ? 1.697 -16.071 8.980 1.00 96.75 104 TYR A O 1
ATOM 806 N N . ASP A 1 105 ? 1.799 -15.359 6.854 1.00 96.44 105 ASP A N 1
ATOM 807 C CA . ASP A 1 105 ? 2.107 -13.975 7.198 1.00 96.44 105 ASP A CA 1
ATOM 808 C C . ASP A 1 105 ? 0.861 -13.104 7.328 1.00 96.44 105 ASP A C 1
ATOM 810 O O . ASP A 1 105 ? 0.665 -12.458 8.362 1.00 96.44 105 ASP A O 1
ATOM 814 N N . LEU A 1 106 ? 0.054 -13.072 6.262 1.00 98.19 106 LEU A N 1
ATOM 815 C CA . LEU A 1 106 ? -1.028 -12.116 6.041 1.00 98.19 106 LEU A CA 1
ATOM 816 C C . LEU A 1 106 ? -2.319 -12.580 6.710 1.00 98.19 106 LEU A C 1
ATOM 818 O O . LEU A 1 106 ? -2.853 -11.884 7.574 1.00 98.19 106 LEU A O 1
ATOM 822 N N . TYR A 1 107 ? -2.823 -13.755 6.331 1.00 98.06 107 TYR A N 1
ATOM 823 C CA . TYR A 1 107 ? -4.133 -14.203 6.805 1.00 98.06 107 TYR A CA 1
ATOM 824 C C . TYR A 1 107 ? -4.142 -14.496 8.313 1.00 98.06 107 TYR A C 1
ATOM 826 O O . TYR A 1 107 ? -5.081 -14.054 8.975 1.00 98.06 107 TYR A O 1
ATOM 834 N N . PRO A 1 108 ? -3.107 -15.136 8.902 1.00 98.31 108 PRO A N 1
ATOM 835 C CA . PRO A 1 108 ? -3.053 -15.336 10.352 1.00 98.31 108 PRO A CA 1
ATOM 836 C C . PRO A 1 108 ? -2.863 -14.043 11.154 1.00 98.31 108 PRO A C 1
ATOM 838 O O . PRO A 1 108 ? -3.290 -13.977 12.304 1.00 98.31 108 PRO A O 1
ATOM 841 N N . PHE A 1 109 ? -2.237 -13.009 10.572 1.00 98.50 109 PHE A N 1
ATOM 842 C CA . PHE A 1 109 ? -2.136 -11.701 11.233 1.00 98.50 109 PHE A CA 1
ATOM 843 C C . PHE A 1 109 ? -3.510 -11.034 11.378 1.00 98.50 109 PHE A C 1
ATOM 845 O O . PHE A 1 109 ? -3.766 -10.365 12.382 1.00 98.50 109 PHE A O 1
ATOM 852 N N . TYR A 1 110 ? -4.400 -11.282 10.410 1.00 98.44 110 TYR A N 1
ATOM 853 C CA . TYR A 1 110 ? -5.782 -10.808 10.398 1.00 98.44 110 TYR A CA 1
ATOM 854 C C . TYR A 1 110 ? -5.858 -9.281 10.608 1.00 98.44 110 TYR A C 1
ATOM 856 O O . TYR A 1 110 ? -6.320 -8.825 11.656 1.00 98.44 110 TYR A O 1
ATOM 864 N N . PRO A 1 111 ? -5.321 -8.480 9.663 1.00 98.75 111 PRO A N 1
ATOM 865 C CA . PRO A 1 111 ? -5.283 -7.029 9.814 1.00 98.75 111 PRO A CA 1
ATOM 866 C C . PRO A 1 111 ? -6.682 -6.411 9.732 1.00 98.75 111 PRO A C 1
ATOM 868 O O . PRO A 1 111 ? -7.544 -6.913 9.009 1.00 98.75 111 PRO A O 1
ATOM 871 N N . ASP A 1 112 ? -6.869 -5.275 10.402 1.00 98.88 112 ASP A N 1
ATOM 872 C CA . ASP A 1 112 ? -8.011 -4.390 10.162 1.00 98.88 112 ASP A CA 1
ATOM 873 C C . ASP A 1 112 ? -7.815 -3.629 8.845 1.00 98.88 112 ASP A C 1
ATOM 875 O O . ASP A 1 112 ? -8.744 -3.544 8.042 1.00 98.88 112 ASP A O 1
ATOM 879 N N . LEU A 1 113 ? -6.576 -3.178 8.592 1.00 98.94 113 LEU A N 1
ATOM 880 C CA . LEU A 1 113 ? -6.149 -2.525 7.355 1.00 98.94 113 LEU A CA 1
ATOM 881 C C . LEU A 1 113 ? -4.915 -3.205 6.754 1.00 98.94 113 LEU A C 1
ATOM 883 O O . LEU A 1 113 ? -3.852 -3.287 7.375 1.00 98.94 113 LEU A O 1
ATOM 887 N N . LEU A 1 114 ? -5.047 -3.634 5.502 1.00 98.94 114 LEU A N 1
ATOM 888 C CA . LEU A 1 114 ? -3.954 -4.091 4.655 1.00 98.94 114 LEU A CA 1
ATOM 889 C C . LEU A 1 114 ? -3.528 -2.961 3.707 1.00 98.94 114 LEU A C 1
ATOM 891 O O . LEU A 1 114 ? -4.305 -2.558 2.846 1.00 98.94 114 LEU A O 1
ATOM 895 N N . ILE A 1 115 ? -2.281 -2.503 3.817 1.00 98.94 115 ILE A N 1
ATOM 896 C CA . ILE A 1 115 ? -1.643 -1.603 2.848 1.00 98.94 115 ILE A CA 1
ATOM 897 C C . ILE A 1 115 ? -0.728 -2.452 1.964 1.00 98.94 115 ILE A C 1
ATOM 899 O O . ILE A 1 115 ? 0.291 -2.974 2.429 1.00 98.94 115 ILE A O 1
ATOM 903 N N . PHE A 1 116 ? -1.108 -2.633 0.699 1.00 98.88 116 PHE A N 1
ATOM 904 C CA . PHE A 1 116 ? -0.549 -3.688 -0.146 1.00 98.88 116 PHE A CA 1
ATOM 905 C C . PHE A 1 116 ? -0.011 -3.202 -1.487 1.00 98.88 116 PHE A C 1
ATOM 907 O O . PHE A 1 116 ? -0.670 -2.463 -2.218 1.00 98.88 116 PHE A O 1
ATOM 914 N N . HIS A 1 117 ? 1.171 -3.714 -1.835 1.00 98.62 117 HIS A N 1
ATOM 915 C CA . HIS A 1 117 ? 1.722 -3.642 -3.185 1.00 98.62 117 HIS A CA 1
ATOM 916 C C . HIS A 1 117 ? 2.763 -4.725 -3.424 1.00 98.62 117 HIS A C 1
ATOM 918 O O . HIS A 1 117 ? 3.649 -4.956 -2.604 1.00 98.62 117 HIS A O 1
ATOM 924 N N . VAL A 1 118 ? 2.686 -5.349 -4.591 1.00 98.25 118 VAL A N 1
ATOM 925 C CA . VAL A 1 118 ? 3.722 -6.229 -5.126 1.00 98.25 118 VAL A CA 1
ATOM 926 C C . VAL A 1 118 ? 3.745 -6.082 -6.645 1.00 98.25 118 VAL A C 1
ATOM 928 O O . VAL A 1 118 ? 2.721 -5.741 -7.241 1.00 98.25 118 VAL A O 1
ATOM 931 N N . TYR A 1 119 ? 4.883 -6.351 -7.285 1.00 97.62 119 TYR A N 1
ATOM 932 C CA . TYR A 1 119 ? 4.924 -6.477 -8.741 1.00 97.62 119 TYR A CA 1
ATOM 933 C C . TYR A 1 119 ? 4.308 -7.807 -9.176 1.00 97.62 119 TYR A C 1
ATOM 935 O O . TYR A 1 119 ? 4.501 -8.845 -8.530 1.00 97.62 119 TYR A O 1
ATOM 943 N N . GLY A 1 120 ? 3.559 -7.784 -10.278 1.00 92.19 120 GLY A N 1
ATOM 944 C CA . GLY A 1 120 ? 2.889 -8.965 -10.815 1.00 92.19 120 GLY A CA 1
ATOM 945 C C . GLY A 1 120 ? 3.877 -10.017 -11.304 1.00 92.19 120 GLY A C 1
ATOM 946 O O . GLY A 1 120 ? 3.592 -11.213 -11.238 1.00 92.19 120 GLY A O 1
ATOM 947 N N . GLY A 1 121 ? 5.054 -9.586 -11.772 1.00 87.19 121 GLY A N 1
ATOM 948 C CA . GLY A 1 121 ? 6.075 -10.484 -12.312 1.00 87.19 121 GLY A CA 1
ATOM 949 C C . GLY A 1 121 ? 5.563 -11.241 -13.538 1.00 87.19 121 GLY A C 1
ATOM 950 O O . GLY A 1 121 ? 5.868 -12.421 -13.701 1.00 87.19 121 GLY A O 1
ATOM 951 N N . GLY A 1 122 ? 4.712 -10.592 -14.340 1.00 88.19 122 GLY A N 1
ATOM 952 C CA . GLY A 1 122 ? 4.034 -11.216 -15.477 1.00 88.19 122 GLY A CA 1
ATOM 953 C C . GLY A 1 122 ? 2.826 -12.084 -15.106 1.00 88.19 122 GLY A C 1
ATOM 954 O O . GLY A 1 122 ? 2.286 -12.763 -15.974 1.00 88.19 122 GLY A O 1
ATOM 955 N N . ASN A 1 123 ? 2.380 -12.085 -13.844 1.00 92.94 123 ASN A N 1
ATOM 956 C CA . ASN A 1 123 ? 1.242 -12.889 -13.400 1.00 92.94 123 ASN A CA 1
ATOM 957 C C . ASN A 1 123 ? 0.300 -12.104 -12.473 1.00 92.94 123 ASN A C 1
ATOM 959 O O . ASN A 1 123 ? 0.256 -12.295 -11.252 1.00 92.94 123 ASN A O 1
ATOM 963 N N . MET A 1 124 ? -0.495 -11.227 -13.086 1.00 97.12 124 MET A N 1
ATOM 964 C CA . MET A 1 124 ? -1.505 -10.443 -12.374 1.00 97.12 124 MET A CA 1
ATOM 965 C C . MET A 1 124 ? -2.662 -11.291 -11.829 1.00 97.12 124 MET A C 1
ATOM 967 O O . MET A 1 124 ? -3.315 -10.856 -10.887 1.00 97.12 124 MET A O 1
ATOM 971 N N . ASP A 1 125 ? -2.868 -12.522 -12.306 1.00 97.88 125 ASP A N 1
ATOM 972 C CA . ASP A 1 125 ? -3.877 -13.423 -11.732 1.00 97.88 125 ASP A CA 1
ATOM 973 C C . ASP A 1 125 ? -3.501 -13.839 -10.302 1.00 97.88 125 ASP A C 1
ATOM 975 O O . ASP A 1 125 ? -4.363 -13.977 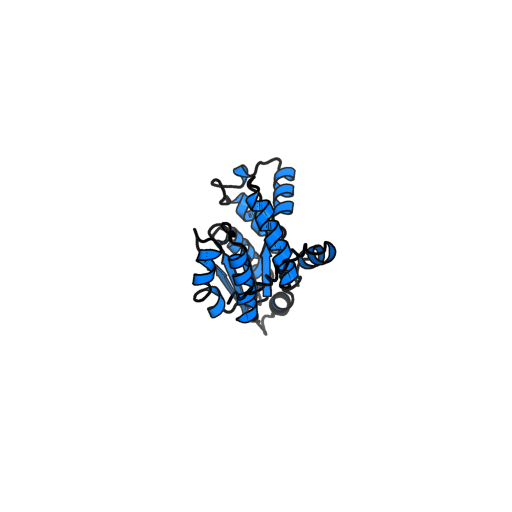-9.431 1.00 97.88 125 ASP A O 1
ATOM 979 N N . LYS A 1 126 ? -2.200 -14.017 -10.020 1.00 98.25 126 LYS A N 1
ATOM 980 C CA . LYS A 1 126 ? -1.720 -14.249 -8.648 1.00 98.25 126 LYS A CA 1
ATOM 981 C C . LYS A 1 126 ? -1.826 -12.994 -7.793 1.00 98.25 126 LYS A C 1
ATOM 983 O O . LYS A 1 126 ? -2.163 -13.110 -6.619 1.00 98.25 126 LYS A O 1
ATOM 988 N N . TRP A 1 127 ? -1.593 -11.821 -8.378 1.00 98.31 127 TRP A N 1
ATOM 989 C CA . TRP A 1 127 ? -1.789 -10.544 -7.692 1.00 98.31 127 TRP A CA 1
ATOM 990 C C . TRP A 1 127 ? -3.250 -10.387 -7.255 1.00 98.31 127 TRP A C 1
ATOM 992 O O . TRP A 1 127 ? -3.536 -10.196 -6.075 1.00 98.31 127 TRP A O 1
ATOM 1002 N N . GLU A 1 128 ? -4.186 -10.578 -8.187 1.00 98.75 128 GLU A N 1
ATOM 1003 C CA . GLU A 1 128 ? -5.625 -10.530 -7.928 1.00 98.75 128 GLU A CA 1
ATOM 1004 C C . GLU A 1 128 ? -6.058 -11.590 -6.909 1.00 98.75 128 GLU A C 1
ATOM 1006 O O . GLU A 1 128 ? -6.849 -11.315 -6.006 1.00 98.75 128 GLU A O 1
ATOM 1011 N N . ALA A 1 129 ? -5.502 -12.801 -7.000 1.00 98.69 129 ALA A N 1
ATOM 1012 C CA . ALA A 1 129 ? -5.805 -13.865 -6.055 1.00 98.69 129 ALA A CA 1
ATOM 1013 C C . ALA A 1 129 ? -5.384 -13.530 -4.614 1.00 98.69 129 ALA A C 1
ATOM 1015 O O . ALA A 1 129 ? -6.053 -14.004 -3.697 1.00 98.69 129 ALA A O 1
ATOM 1016 N N . ILE A 1 130 ? -4.345 -12.713 -4.389 1.00 98.69 130 ILE A N 1
ATOM 1017 C CA . ILE A 1 130 ? -4.008 -12.222 -3.041 1.00 98.69 130 ILE A CA 1
ATOM 1018 C C . ILE A 1 130 ? -5.144 -11.345 -2.508 1.00 98.69 130 ILE A C 1
ATOM 1020 O O . ILE A 1 130 ? -5.616 -11.593 -1.399 1.00 98.69 130 ILE A O 1
ATOM 1024 N N . ILE A 1 131 ? -5.633 -10.384 -3.300 1.00 98.81 131 ILE A N 1
ATOM 1025 C CA . ILE A 1 131 ? -6.746 -9.500 -2.911 1.00 98.81 131 ILE A CA 1
ATOM 1026 C C . ILE A 1 131 ? -8.011 -10.306 -2.626 1.00 98.81 131 ILE A C 1
ATOM 1028 O O . ILE A 1 131 ? -8.590 -10.196 -1.543 1.00 98.81 131 ILE A O 1
ATOM 1032 N N . ARG A 1 132 ? -8.397 -11.179 -3.562 1.00 98.81 132 ARG A N 1
ATOM 1033 C CA . ARG A 1 132 ? -9.571 -12.041 -3.418 1.00 98.81 132 ARG A CA 1
ATOM 1034 C C . ARG A 1 132 ? -9.487 -12.902 -2.154 1.00 98.81 132 ARG A C 1
ATOM 1036 O O . ARG A 1 132 ? -10.427 -12.918 -1.369 1.00 98.81 132 ARG A O 1
ATOM 1043 N N . ARG A 1 133 ? -8.357 -13.578 -1.917 1.00 98.69 133 ARG A N 1
ATOM 1044 C CA . ARG A 1 133 ? -8.171 -14.434 -0.732 1.00 98.69 133 ARG A CA 1
ATOM 1045 C C . ARG A 1 133 ? -8.150 -13.644 0.573 1.00 98.69 133 ARG A C 1
ATOM 1047 O O . ARG A 1 133 ? -8.595 -14.173 1.584 1.00 98.69 133 ARG A O 1
ATOM 1054 N N . THR A 1 134 ? -7.652 -12.407 0.569 1.00 98.75 134 THR A N 1
ATOM 1055 C CA . THR A 1 134 ? -7.752 -11.525 1.741 1.00 98.75 134 THR A CA 1
ATOM 1056 C C . THR A 1 134 ? -9.216 -11.284 2.085 1.00 98.75 134 THR A C 1
ATOM 1058 O O . THR A 1 134 ? -9.606 -11.541 3.216 1.00 98.75 134 THR A O 1
ATOM 1061 N N . ARG A 1 135 ? -10.049 -10.911 1.105 1.00 98.38 135 ARG A N 1
ATOM 1062 C CA . ARG A 1 135 ? -11.497 -10.729 1.314 1.00 98.38 135 ARG A CA 1
ATOM 1063 C C . ARG A 1 135 ? -12.209 -12.011 1.757 1.00 98.38 135 ARG A C 1
ATOM 1065 O O . ARG A 1 135 ? -13.128 -11.948 2.560 1.00 98.38 135 ARG A O 1
ATOM 1072 N N . GLU A 1 136 ? -11.790 -13.170 1.250 1.00 98.38 136 GLU A N 1
ATOM 1073 C CA . GLU A 1 136 ? -12.382 -14.470 1.608 1.00 98.38 136 GLU A CA 1
ATOM 1074 C C . GLU A 1 136 ? -12.029 -14.937 3.027 1.00 98.38 136 GLU A C 1
ATOM 1076 O O . GLU A 1 136 ? -12.739 -15.767 3.592 1.00 98.38 136 GLU A O 1
ATOM 1081 N N . ARG A 1 137 ? -10.909 -14.470 3.590 1.00 98.50 137 ARG A N 1
ATOM 1082 C CA . ARG A 1 137 ? -10.318 -15.058 4.806 1.00 98.50 137 ARG A CA 1
ATOM 1083 C C . ARG A 1 137 ? -10.176 -14.092 5.961 1.00 98.50 137 ARG A C 1
ATOM 1085 O O . ARG A 1 137 ? -9.919 -14.534 7.078 1.00 98.50 137 ARG A O 1
ATOM 1092 N N . THR A 1 138 ? -10.292 -12.798 5.703 1.00 98.56 138 THR A N 1
ATOM 1093 C CA . THR A 1 138 ? -10.193 -11.765 6.722 1.00 98.56 138 THR A CA 1
ATOM 1094 C C . THR A 1 138 ? -11.290 -10.733 6.532 1.00 98.56 138 THR A C 1
ATOM 1096 O O . THR A 1 138 ? -11.930 -10.642 5.487 1.00 98.56 138 THR A O 1
ATOM 1099 N N . ALA A 1 139 ? -11.490 -9.919 7.563 1.00 97.88 139 ALA A N 1
ATOM 1100 C CA . ALA A 1 139 ? -12.355 -8.755 7.481 1.00 97.88 139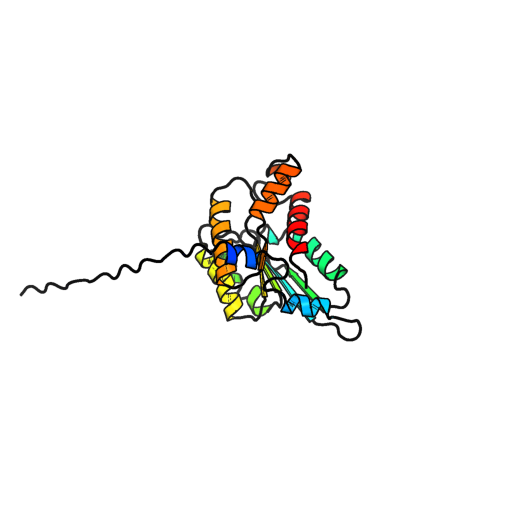 ALA A CA 1
ATOM 1101 C C . ALA A 1 139 ? -11.589 -7.492 7.056 1.00 97.88 139 ALA A C 1
ATOM 1103 O O . ALA A 1 139 ? -12.112 -6.400 7.265 1.00 97.88 139 ALA A O 1
ATOM 1104 N N . ALA A 1 140 ? -10.362 -7.614 6.533 1.00 98.75 140 ALA A N 1
ATOM 1105 C CA . ALA A 1 140 ? -9.494 -6.470 6.277 1.00 98.75 140 ALA A CA 1
ATOM 1106 C C . ALA A 1 140 ? -10.114 -5.507 5.258 1.00 98.75 140 ALA A C 1
ATOM 1108 O O . ALA A 1 140 ? -10.605 -5.912 4.197 1.00 98.75 140 ALA A O 1
ATOM 1109 N N . GLU A 1 141 ? -10.035 -4.220 5.566 1.00 98.81 141 GLU A N 1
ATOM 1110 C CA . GLU A 1 141 ? -10.091 -3.174 4.557 1.00 98.81 141 GLU A CA 1
ATOM 1111 C C . GLU A 1 141 ? -8.737 -3.107 3.845 1.00 98.81 141 GLU A C 1
ATOM 1113 O O . GLU A 1 141 ? -7.694 -3.422 4.426 1.00 98.81 141 GLU A O 1
ATOM 1118 N N . ILE A 1 142 ? -8.745 -2.777 2.555 1.00 98.94 142 ILE A N 1
ATOM 1119 C CA . ILE A 1 142 ? -7.567 -2.931 1.701 1.00 98.94 142 ILE A CA 1
ATOM 1120 C C . ILE A 1 142 ? -7.294 -1.608 0.999 1.00 98.94 142 ILE A C 1
ATOM 1122 O O . ILE A 1 142 ? -8.130 -1.124 0.240 1.00 98.94 142 ILE A O 1
ATOM 1126 N N . LEU A 1 143 ? -6.099 -1.069 1.226 1.00 98.94 143 LEU A N 1
ATOM 1127 C CA . LEU A 1 143 ? -5.533 0.040 0.475 1.00 98.94 143 LEU A CA 1
ATOM 1128 C C . LEU A 1 143 ? -4.435 -0.507 -0.438 1.00 98.94 143 LEU A C 1
ATOM 1130 O O . LEU A 1 143 ? -3.407 -1.002 0.033 1.00 98.94 143 LEU A O 1
ATOM 1134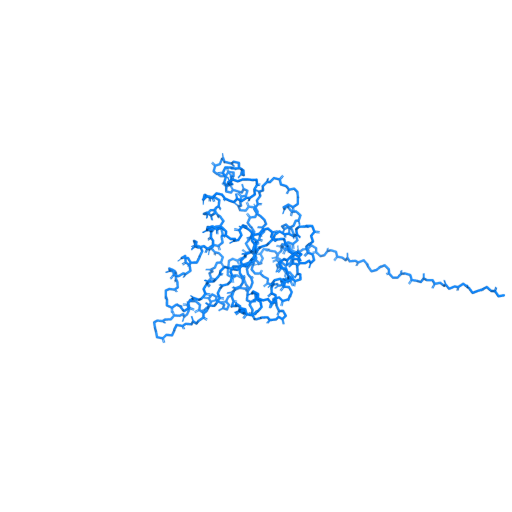 N N . VAL A 1 144 ? -4.644 -0.415 -1.745 1.00 98.88 144 VAL A N 1
ATOM 1135 C CA . VAL A 1 144 ? -3.634 -0.759 -2.751 1.00 98.88 144 VAL A CA 1
ATOM 1136 C C . VAL A 1 144 ? -3.066 0.502 -3.382 1.00 98.88 144 VAL A C 1
ATOM 1138 O O . VAL A 1 144 ? -3.650 1.585 -3.302 1.00 98.88 144 VAL A O 1
ATOM 1141 N N . TRP A 1 145 ? -1.919 0.369 -4.033 1.00 98.75 145 TRP A N 1
ATOM 1142 C CA . TRP A 1 145 ? -1.336 1.447 -4.820 1.0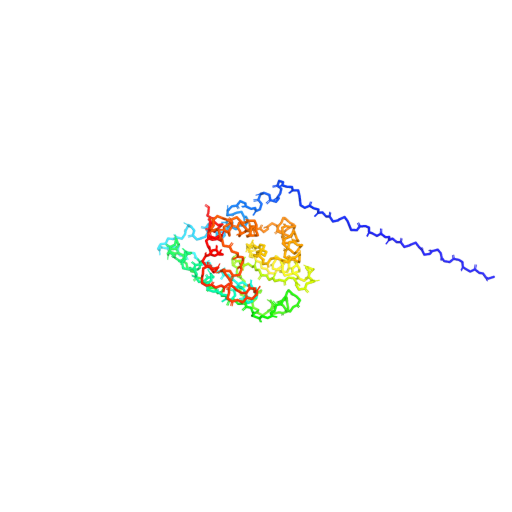0 98.75 145 TRP A CA 1
ATOM 1143 C C . TRP A 1 145 ? -0.757 0.922 -6.135 1.00 98.75 145 TRP A C 1
ATOM 1145 O O . TRP A 1 145 ? -0.465 -0.266 -6.251 1.00 98.75 145 TRP A O 1
ATOM 1155 N N . THR A 1 146 ? -0.664 1.770 -7.160 1.00 98.62 146 THR A N 1
ATOM 1156 C CA . THR A 1 146 ? -0.094 1.401 -8.476 1.00 98.62 146 THR A CA 1
ATOM 1157 C C . THR A 1 146 ? 1.435 1.439 -8.461 1.00 98.62 146 THR A C 1
ATOM 1159 O O . THR A 1 146 ? 2.022 1.977 -7.535 1.00 98.62 146 THR A O 1
ATOM 1162 N N . HIS A 1 147 ? 2.124 0.952 -9.496 1.00 97.62 147 HIS A N 1
ATOM 1163 C CA . HIS A 1 147 ? 3.589 1.077 -9.558 1.00 97.62 147 HIS A CA 1
ATOM 1164 C C . HIS A 1 147 ? 4.056 2.539 -9.557 1.00 97.62 147 HIS A C 1
ATOM 1166 O O . HIS A 1 147 ? 3.366 3.429 -10.059 1.00 97.62 147 HIS A O 1
ATOM 1172 N N . HIS A 1 148 ? 5.251 2.786 -9.019 1.00 96.19 148 HIS A N 1
ATOM 1173 C CA . HIS A 1 148 ? 5.982 4.018 -9.299 1.00 96.19 148 HIS A CA 1
ATOM 1174 C C . HIS A 1 148 ? 6.588 3.948 -10.706 1.00 96.19 148 HIS A C 1
ATOM 1176 O O . HIS A 1 148 ? 6.911 2.869 -11.202 1.00 96.19 148 HIS A O 1
ATOM 1182 N N . TRP A 1 149 ? 6.710 5.094 -11.377 1.00 92.75 149 TRP A N 1
ATOM 1183 C CA . TRP A 1 149 ? 7.195 5.137 -12.757 1.00 92.75 149 TRP A CA 1
ATOM 1184 C C . TRP A 1 149 ? 8.722 5.080 -12.812 1.00 92.75 149 TRP A C 1
ATOM 1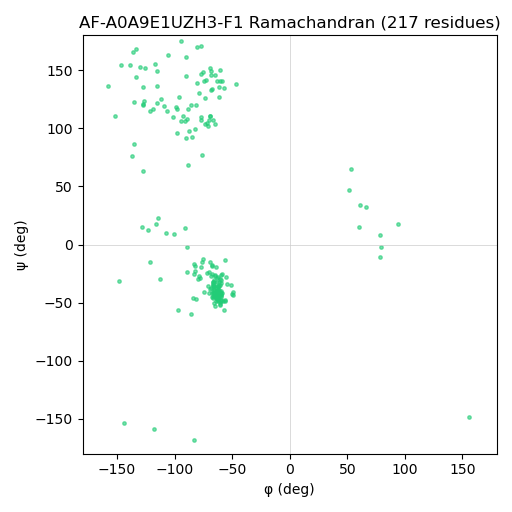186 O O . TRP A 1 149 ? 9.389 5.984 -12.306 1.00 92.75 149 TRP A O 1
ATOM 1196 N N . ILE A 1 150 ? 9.257 4.051 -13.475 1.00 92.31 150 ILE A N 1
ATOM 1197 C CA . ILE A 1 150 ? 10.699 3.905 -13.739 1.00 92.31 150 ILE A CA 1
ATOM 1198 C C . ILE A 1 150 ? 11.036 3.766 -15.230 1.00 92.31 150 ILE A C 1
ATOM 1200 O O . ILE A 1 150 ? 12.161 3.419 -15.577 1.00 92.31 150 ILE A O 1
ATOM 1204 N N . GLY A 1 151 ? 10.077 4.035 -16.123 1.00 88.69 151 GLY A N 1
ATOM 1205 C CA . GLY A 1 151 ? 10.320 4.015 -17.568 1.00 88.69 151 GLY A CA 1
ATOM 1206 C C . GLY A 1 151 ? 9.997 2.701 -18.282 1.00 88.69 151 GLY A C 1
ATOM 1207 O O . GLY A 1 151 ? 10.502 2.504 -19.383 1.00 88.69 151 GLY A O 1
ATOM 1208 N N . ARG A 1 152 ? 9.212 1.784 -17.690 1.00 90.88 152 ARG A N 1
ATOM 1209 C CA . ARG A 1 152 ? 8.898 0.478 -18.304 1.00 90.88 152 ARG A CA 1
ATOM 1210 C C . ARG A 1 152 ? 7.415 0.326 -18.632 1.00 90.88 152 ARG A C 1
ATOM 1212 O O . ARG A 1 152 ? 6.559 0.552 -17.781 1.00 90.88 152 ARG A O 1
ATOM 1219 N N . ASP A 1 153 ? 7.115 -0.205 -19.814 1.00 91.19 153 ASP A N 1
ATOM 1220 C CA . ASP A 1 153 ? 5.736 -0.473 -20.262 1.00 91.19 153 ASP A CA 1
ATOM 1221 C C . ASP A 1 153 ? 4.983 -1.465 -19.364 1.00 91.19 153 ASP A C 1
ATOM 1223 O O . ASP A 1 153 ? 3.762 -1.381 -19.196 1.00 91.19 153 ASP A O 1
ATOM 1227 N N . SER A 1 154 ? 5.711 -2.395 -18.736 1.00 91.50 154 SER A N 1
ATOM 1228 C CA . SER A 1 154 ? 5.139 -3.315 -17.751 1.00 91.50 154 SER A CA 1
ATOM 1229 C C . SER A 1 154 ? 4.546 -2.575 -16.556 1.00 91.50 154 SER A C 1
ATOM 1231 O O . SER A 1 154 ? 3.513 -2.996 -16.047 1.00 91.50 154 SER A O 1
ATOM 1233 N N . ASP A 1 155 ? 5.151 -1.459 -16.133 1.00 91.81 155 ASP A N 1
ATOM 1234 C CA . ASP A 1 155 ? 4.655 -0.687 -14.994 1.00 91.81 155 ASP A CA 1
ATOM 1235 C C . ASP A 1 155 ? 3.288 -0.077 -15.335 1.00 91.81 155 ASP A C 1
ATOM 1237 O O . ASP A 1 155 ? 2.380 -0.109 -14.504 1.00 91.81 155 ASP A O 1
ATOM 1241 N N . LEU A 1 156 ? 3.115 0.441 -16.560 1.00 93.56 156 LEU A N 1
ATOM 1242 C CA . LEU A 1 156 ? 1.838 0.981 -17.048 1.00 93.56 156 LEU A CA 1
ATOM 1243 C C . LEU A 1 156 ? 0.767 -0.111 -17.089 1.00 93.56 156 LEU A C 1
ATOM 1245 O O . LEU A 1 156 ? -0.332 0.067 -16.564 1.00 93.56 156 LEU A O 1
ATOM 1249 N N . THR A 1 157 ? 1.117 -1.253 -17.681 1.00 95.25 157 THR A N 1
ATOM 1250 C CA . THR A 1 157 ? 0.190 -2.369 -17.897 1.00 95.25 157 THR A CA 1
ATOM 1251 C C . THR A 1 157 ? -0.245 -3.007 -16.577 1.00 95.25 157 THR A C 1
ATOM 1253 O O . THR A 1 157 ? -1.436 -3.232 -16.361 1.00 95.25 157 THR A O 1
ATOM 1256 N N . GLU A 1 158 ? 0.690 -3.276 -15.661 1.00 96.50 158 GLU A N 1
ATOM 1257 C CA . GLU A 1 158 ? 0.360 -3.829 -14.342 1.00 96.50 158 GLU A CA 1
ATOM 1258 C C . GLU A 1 158 ? -0.392 -2.799 -13.480 1.00 96.50 158 GLU A C 1
ATOM 1260 O O . GLU A 1 158 ? -1.362 -3.166 -12.819 1.00 96.50 158 GLU A O 1
ATOM 1265 N N . SER A 1 159 ? -0.053 -1.504 -13.555 1.00 97.50 159 SER A N 1
ATOM 1266 C CA . SER A 1 159 ? -0.798 -0.449 -12.844 1.00 97.50 159 SER A CA 1
ATOM 1267 C C . SER A 1 159 ? -2.245 -0.359 -13.306 1.00 97.50 159 SER A C 1
ATOM 1269 O O . SER A 1 159 ? -3.141 -0.202 -12.481 1.00 97.50 159 SER A O 1
ATOM 1271 N N . GLU A 1 160 ? -2.495 -0.514 -14.604 1.00 96.81 160 GLU A N 1
ATOM 1272 C CA . GLU A 1 160 ? -3.855 -0.565 -15.132 1.00 96.81 160 GLU A CA 1
ATOM 1273 C C . GLU A 1 160 ? -4.635 -1.771 -14.592 1.00 96.81 160 GLU A C 1
ATOM 1275 O O . GLU A 1 160 ? -5.793 -1.648 -14.192 1.00 96.81 160 GLU A O 1
ATOM 1280 N N . ARG A 1 161 ? -3.983 -2.932 -14.466 1.00 97.94 161 ARG A N 1
ATOM 1281 C CA . ARG A 1 161 ? -4.601 -4.099 -13.821 1.00 97.94 161 ARG A CA 1
ATOM 1282 C C . ARG A 1 161 ? -4.869 -3.856 -12.335 1.00 97.94 161 ARG A C 1
ATOM 1284 O O . ARG A 1 161 ? -5.934 -4.237 -11.861 1.00 97.94 161 ARG A O 1
ATOM 1291 N N . ILE A 1 162 ? -3.979 -3.175 -11.612 1.00 98.56 162 ILE A N 1
ATOM 1292 C CA . ILE A 1 162 ? -4.211 -2.795 -10.208 1.00 98.56 162 ILE A CA 1
ATOM 1293 C C . ILE A 1 162 ? -5.451 -1.900 -10.083 1.00 98.56 162 ILE A C 1
ATOM 1295 O O . ILE A 1 162 ? -6.280 -2.151 -9.210 1.00 98.56 162 ILE A O 1
ATOM 1299 N N . ARG A 1 163 ? -5.628 -0.911 -10.971 1.00 98.44 163 ARG A N 1
ATOM 1300 C CA . ARG A 1 163 ? -6.824 -0.046 -10.997 1.00 98.44 163 ARG A CA 1
ATOM 1301 C C . ARG A 1 163 ? -8.108 -0.851 -11.178 1.00 98.44 163 ARG A C 1
ATOM 1303 O O . ARG A 1 163 ? -9.051 -0.691 -10.408 1.00 98.44 163 ARG A O 1
ATOM 1310 N N . GLN A 1 164 ? -8.119 -1.755 -12.156 1.00 98.12 164 GLN A N 1
ATOM 1311 C CA . GLN A 1 164 ? -9.266 -2.626 -12.430 1.00 98.12 164 GLN A CA 1
ATOM 1312 C C . GLN A 1 164 ? -9.603 -3.519 -11.232 1.00 98.12 164 GLN A C 1
ATOM 1314 O O . GLN A 1 164 ? -10.771 -3.675 -10.883 1.00 98.12 164 GLN A O 1
ATOM 1319 N N . ILE A 1 165 ? -8.586 -4.087 -10.580 1.00 98.56 165 ILE A N 1
ATOM 1320 C CA . ILE A 1 165 ? -8.775 -4.951 -9.411 1.00 98.56 165 ILE A CA 1
ATOM 1321 C C . ILE A 1 165 ? -9.256 -4.134 -8.206 1.00 98.56 165 ILE A C 1
ATOM 1323 O O . ILE A 1 165 ? -10.127 -4.603 -7.478 1.00 98.56 165 ILE A O 1
ATOM 1327 N N . ALA A 1 166 ? -8.751 -2.913 -8.009 1.00 98.69 166 ALA A N 1
ATOM 1328 C CA . ALA A 1 166 ? -9.204 -2.043 -6.928 1.00 98.69 166 ALA A CA 1
ATOM 1329 C C . ALA A 1 166 ? -10.702 -1.732 -7.041 1.00 98.69 166 ALA A C 1
ATOM 1331 O O . ALA A 1 166 ? -11.419 -1.882 -6.058 1.00 98.69 166 ALA A O 1
ATOM 1332 N N . VAL A 1 167 ? -11.178 -1.405 -8.247 1.00 98.50 167 VAL A N 1
ATOM 1333 C CA . VAL A 1 167 ? -12.612 -1.217 -8.521 1.00 98.50 167 VAL A CA 1
ATOM 1334 C C . VAL A 1 167 ? -13.390 -2.514 -8.308 1.00 98.50 167 VAL A C 1
ATOM 1336 O O . VAL A 1 167 ? -14.406 -2.524 -7.627 1.00 98.50 167 VAL A O 1
ATOM 1339 N N . LYS A 1 168 ? -12.902 -3.637 -8.845 1.00 98.25 168 LYS A N 1
ATOM 1340 C CA . LYS A 1 168 ? -13.595 -4.932 -8.761 1.00 98.25 168 LYS A CA 1
ATOM 1341 C C . LYS A 1 168 ? -13.796 -5.437 -7.324 1.00 98.25 168 LYS A C 1
ATOM 1343 O O . LYS A 1 168 ? -14.752 -6.168 -7.078 1.00 98.25 168 LYS A O 1
ATOM 1348 N N . TYR A 1 169 ? -12.876 -5.124 -6.413 1.00 98.44 169 TYR A N 1
ATOM 1349 C CA . TYR A 1 169 ? -12.864 -5.646 -5.040 1.00 98.44 169 TYR A CA 1
ATOM 1350 C C . TYR A 1 169 ? -13.052 -4.569 -3.970 1.00 98.44 169 TYR A C 1
ATOM 1352 O O . TYR A 1 169 ? -12.727 -4.819 -2.799 1.00 98.44 169 TYR A O 1
ATOM 1360 N N . ASP A 1 170 ? -13.563 -3.397 -4.360 1.00 97.81 170 ASP A N 1
ATOM 1361 C CA . ASP A 1 170 ? -13.849 -2.282 -3.459 1.00 97.81 170 ASP A CA 1
ATOM 1362 C C . ASP A 1 170 ? -12.636 -1.937 -2.581 1.00 97.81 170 ASP A C 1
ATOM 1364 O O . ASP A 1 170 ? -12.728 -1.873 -1.356 1.00 97.81 170 ASP A O 1
ATOM 1368 N N . CYS A 1 171 ? -11.447 -1.837 -3.176 1.00 98.75 171 CYS A N 1
ATOM 1369 C CA . CYS A 1 171 ? -10.236 -1.433 -2.463 1.00 98.75 171 CYS A CA 1
ATOM 1370 C C . CYS A 1 171 ? -10.080 0.085 -2.527 1.00 98.75 171 CYS A C 1
ATOM 1372 O O . CYS A 1 171 ? -10.323 0.690 -3.569 1.00 98.75 171 CYS A O 1
ATOM 1374 N N . GLY A 1 172 ? -9.560 0.689 -1.460 1.00 98.69 172 GLY A N 1
ATOM 1375 C CA . GLY A 1 172 ? -9.000 2.031 -1.565 1.00 98.69 172 GLY A CA 1
ATOM 1376 C C . GLY A 1 172 ? -7.802 1.999 -2.515 1.00 98.69 172 GLY A C 1
ATOM 1377 O O . GLY A 1 172 ? -7.016 1.044 -2.492 1.00 98.69 172 GLY A O 1
ATOM 1378 N N . LEU A 1 173 ? -7.648 3.027 -3.348 1.00 98.81 173 LEU A N 1
ATOM 1379 C CA . LEU A 1 173 ? -6.590 3.091 -4.352 1.00 98.81 173 LEU A CA 1
ATOM 1380 C C . LEU A 1 173 ? -5.801 4.394 -4.254 1.00 98.81 173 LEU A C 1
ATOM 1382 O O . LEU A 1 173 ? -6.325 5.470 -4.527 1.00 98.81 173 LEU A O 1
ATOM 1386 N N . VAL A 1 174 ? -4.495 4.284 -4.008 1.00 98.75 174 VAL A N 1
ATOM 1387 C CA . VAL A 1 174 ? -3.564 5.389 -4.261 1.00 98.75 174 VAL A CA 1
ATOM 1388 C C . VAL A 1 174 ? -2.959 5.221 -5.651 1.00 98.75 174 VAL A C 1
ATOM 1390 O O . VAL A 1 174 ? -2.099 4.367 -5.874 1.00 98.75 174 VAL A O 1
ATOM 1393 N N . ASP A 1 175 ? -3.398 6.043 -6.605 1.00 97.88 175 ASP A N 1
ATOM 1394 C CA . ASP A 1 175 ? -2.849 6.042 -7.966 1.00 97.88 175 ASP A CA 1
ATOM 1395 C C . ASP A 1 175 ? -1.483 6.750 -7.990 1.00 97.88 175 ASP A C 1
ATOM 1397 O O . ASP A 1 175 ? -1.352 7.930 -8.328 1.00 97.88 175 ASP A O 1
ATOM 1401 N N . ILE A 1 176 ? -0.464 6.034 -7.513 1.00 98.38 176 ILE A N 1
ATOM 1402 C CA . ILE A 1 176 ? 0.909 6.517 -7.349 1.00 98.38 176 ILE A CA 1
ATOM 1403 C C . ILE A 1 176 ? 1.538 6.875 -8.686 1.00 98.38 176 ILE A C 1
ATOM 1405 O O . ILE A 1 176 ? 2.271 7.848 -8.749 1.00 98.38 176 ILE A O 1
ATOM 1409 N N . MET A 1 177 ? 1.249 6.150 -9.763 1.00 96.94 177 MET A N 1
ATOM 1410 C CA . MET A 1 177 ? 1.922 6.336 -11.048 1.00 96.94 177 MET A CA 1
ATOM 1411 C C . MET A 1 177 ? 1.809 7.771 -11.595 1.00 96.94 177 MET A C 1
ATOM 1413 O O . MET A 1 177 ? 2.852 8.400 -11.798 1.00 96.94 177 MET A O 1
ATOM 1417 N N . PRO A 1 178 ? 0.599 8.337 -11.790 1.00 96.56 178 PRO A N 1
ATOM 1418 C CA . PRO A 1 178 ? 0.461 9.713 -12.254 1.00 96.56 178 PRO A CA 1
ATOM 1419 C C . PRO A 1 178 ? 0.976 10.727 -11.223 1.00 96.56 178 PRO A C 1
ATOM 1421 O O . PRO A 1 178 ? 1.596 11.717 -11.607 1.00 96.56 178 PRO A O 1
ATOM 1424 N N . LYS A 1 179 ? 0.783 10.480 -9.917 1.00 97.50 179 LYS A N 1
ATOM 1425 C CA . LYS A 1 179 ? 1.292 11.360 -8.844 1.00 97.50 179 LYS A CA 1
ATOM 1426 C C . LYS A 1 179 ? 2.822 11.421 -8.839 1.00 97.50 179 LYS A C 1
ATOM 1428 O O . LYS A 1 179 ? 3.398 12.492 -8.685 1.00 97.50 179 LYS A O 1
ATOM 1433 N N . TRP A 1 180 ? 3.470 10.283 -9.060 1.00 97.69 180 TRP A N 1
ATOM 1434 C CA . TRP A 1 180 ? 4.915 10.136 -9.151 1.00 97.69 180 TRP A CA 1
ATOM 1435 C C . TRP A 1 180 ? 5.468 10.874 -10.363 1.00 97.69 180 TRP A C 1
ATOM 1437 O O . TRP A 1 180 ? 6.365 11.696 -10.219 1.00 97.69 180 TRP A O 1
ATOM 1447 N N . GLN A 1 181 ? 4.887 10.650 -11.545 1.00 96.12 181 GLN A N 1
ATOM 1448 C CA . GLN A 1 181 ? 5.275 11.357 -12.769 1.00 96.12 181 GLN A CA 1
ATOM 1449 C C . GLN A 1 181 ? 5.111 12.876 -12.637 1.00 96.12 181 G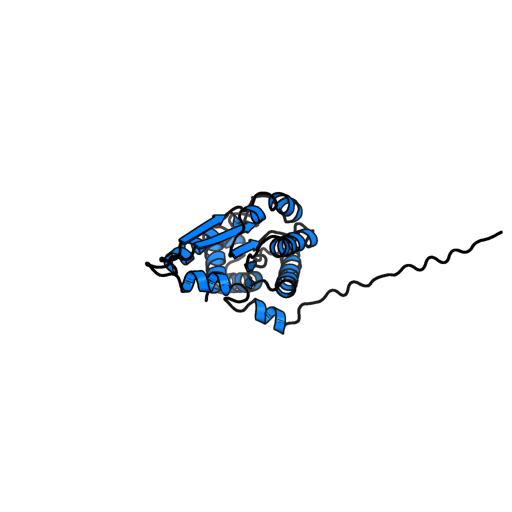LN A C 1
ATOM 1451 O O . GLN A 1 181 ? 5.992 13.627 -13.058 1.00 96.12 181 GLN A O 1
ATOM 1456 N N . ALA A 1 182 ? 4.015 13.334 -12.025 1.00 97.31 182 ALA A N 1
ATOM 1457 C CA . ALA A 1 182 ? 3.791 14.751 -11.765 1.00 97.31 182 ALA A CA 1
ATOM 1458 C C . ALA A 1 182 ? 4.849 15.332 -10.814 1.00 97.31 182 ALA A C 1
ATOM 1460 O O . ALA A 1 182 ? 5.425 16.371 -11.123 1.00 97.31 182 ALA A O 1
ATOM 1461 N N . ALA A 1 183 ? 5.159 14.635 -9.717 1.00 97.00 183 ALA A N 1
ATOM 1462 C CA . ALA A 1 183 ? 6.155 15.080 -8.746 1.00 97.00 183 ALA A CA 1
ATOM 1463 C C . ALA A 1 183 ? 7.574 15.142 -9.338 1.00 97.00 183 ALA A C 1
ATOM 1465 O O . ALA A 1 183 ? 8.299 16.102 -9.083 1.00 97.00 183 ALA A O 1
ATOM 1466 N N . LEU A 1 184 ? 7.962 14.162 -10.164 1.00 96.62 184 LEU A N 1
ATOM 1467 C CA . LEU A 1 184 ? 9.235 14.191 -10.897 1.00 96.62 184 LEU A CA 1
ATOM 1468 C C . LEU A 1 184 ? 9.318 15.420 -11.811 1.00 96.62 184 LEU A C 1
ATOM 1470 O O . LEU A 1 184 ? 10.296 16.167 -11.776 1.00 96.62 184 LEU A O 1
ATOM 1474 N N . LYS A 1 185 ? 8.250 15.672 -12.580 1.00 96.94 185 LYS A N 1
ATOM 1475 C CA . LYS A 1 185 ? 8.161 16.822 -13.485 1.00 96.94 185 LYS A CA 1
ATOM 1476 C C . LYS A 1 185 ? 8.221 18.154 -12.737 1.00 96.94 185 LYS A C 1
ATOM 1478 O O . LYS A 1 185 ? 8.906 19.062 -13.192 1.00 96.94 185 LYS A O 1
ATOM 1483 N N . GLU A 1 186 ? 7.510 18.278 -11.619 1.00 97.00 186 GLU A N 1
ATOM 1484 C CA . GLU A 1 186 ? 7.496 19.488 -10.788 1.00 97.00 186 GLU A CA 1
ATOM 1485 C C . GLU A 1 186 ? 8.878 19.793 -10.201 1.00 97.00 186 GLU A C 1
ATOM 1487 O O . GLU A 1 186 ? 9.316 20.940 -10.204 1.00 97.00 186 GLU A O 1
ATOM 1492 N N . LYS A 1 187 ? 9.592 18.755 -9.755 1.00 95.94 187 LYS A N 1
ATOM 1493 C CA . LYS A 1 187 ? 10.956 18.864 -9.221 1.00 95.94 187 LYS A CA 1
ATOM 1494 C C . LYS A 1 187 ? 12.025 19.044 -10.304 1.00 95.94 187 LYS A C 1
ATOM 1496 O O . LYS A 1 187 ? 13.149 19.411 -9.975 1.00 95.94 187 LYS A O 1
ATOM 1501 N N . GLY A 1 188 ? 11.702 18.780 -11.571 1.00 96.44 188 GLY A N 1
ATOM 1502 C CA . GLY A 1 188 ? 12.668 18.793 -12.671 1.00 96.44 188 GLY A CA 1
ATOM 1503 C C . GLY A 1 188 ? 13.717 17.682 -12.566 1.00 96.44 188 GLY A C 1
ATOM 1504 O O . GLY A 1 188 ? 14.859 17.896 -12.965 1.00 96.44 188 GLY A O 1
ATOM 1505 N N . VAL A 1 189 ? 13.343 16.528 -12.004 1.00 96.12 189 VAL A N 1
ATOM 1506 C CA . VAL A 1 189 ? 14.232 15.372 -11.803 1.00 96.12 189 VAL A CA 1
ATOM 1507 C C . VAL A 1 189 ? 13.753 14.159 -12.598 1.00 96.12 189 VAL A C 1
ATOM 1509 O O . VAL A 1 189 ? 12.569 14.016 -12.907 1.00 96.12 189 VAL A O 1
ATOM 1512 N N . GLU A 1 190 ? 14.679 13.265 -12.916 1.00 94.88 190 GLU A N 1
ATOM 1513 C CA . GLU A 1 190 ? 14.412 12.006 -13.606 1.00 94.88 190 GLU A CA 1
ATOM 1514 C C . GLU A 1 190 ? 14.126 10.881 -12.596 1.00 94.88 190 GLU A C 1
ATOM 1516 O O . GLU A 1 190 ? 14.535 10.969 -11.436 1.00 94.88 190 GLU A O 1
ATOM 1521 N N . PRO A 1 191 ? 13.492 9.761 -13.006 1.00 94.38 191 PRO A N 1
ATOM 1522 C CA . PRO A 1 191 ? 13.237 8.640 -12.102 1.00 94.38 191 PRO A CA 1
ATOM 1523 C C . PRO A 1 191 ? 14.481 8.179 -11.335 1.00 94.38 191 PRO A C 1
ATOM 1525 O O . PRO A 1 191 ? 14.406 7.961 -10.134 1.00 94.38 191 PRO A O 1
ATOM 1528 N N . LYS A 1 192 ? 15.644 8.092 -11.993 1.00 95.88 192 LYS A N 1
ATOM 1529 C CA . LYS A 1 192 ? 16.905 7.654 -11.367 1.00 95.88 192 LYS A CA 1
ATOM 1530 C C . LYS A 1 192 ? 17.339 8.516 -10.173 1.00 95.88 192 LYS A C 1
ATOM 1532 O O . LYS A 1 192 ? 18.058 8.013 -9.320 1.00 95.88 192 LYS A O 1
ATOM 1537 N N . ASP A 1 193 ? 16.916 9.778 -10.107 1.00 96.69 193 ASP A N 1
ATOM 1538 C CA . ASP A 1 193 ? 17.348 10.718 -9.068 1.00 96.69 193 ASP A CA 1
ATOM 1539 C C . ASP A 1 193 ? 16.640 10.450 -7.728 1.00 96.69 193 ASP A C 1
ATOM 1541 O O . ASP A 1 193 ? 17.141 10.817 -6.669 1.00 96.69 193 ASP A O 1
ATOM 1545 N N . VAL A 1 194 ? 15.510 9.735 -7.755 1.00 97.38 194 VAL A N 1
ATOM 1546 C CA . VAL A 1 194 ? 14.746 9.300 -6.569 1.00 97.38 194 VAL A CA 1
ATOM 1547 C C . VAL A 1 194 ? 14.873 7.792 -6.307 1.00 97.38 194 VAL A C 1
ATOM 1549 O O . VAL A 1 194 ? 14.181 7.220 -5.458 1.00 97.38 194 VAL A O 1
ATOM 1552 N N . LEU A 1 195 ? 15.780 7.129 -7.028 1.00 97.62 195 LEU A N 1
ATOM 1553 C CA . LEU A 1 195 ? 16.098 5.714 -6.880 1.00 97.62 195 LEU A CA 1
ATOM 1554 C C . LEU A 1 195 ? 17.542 5.547 -6.400 1.00 97.62 195 LEU A C 1
ATOM 1556 O O . LEU A 1 195 ? 18.420 6.355 -6.685 1.00 97.62 195 LEU A O 1
ATOM 1560 N N . ARG A 1 196 ? 17.802 4.479 -5.645 1.00 97.12 196 ARG A N 1
ATOM 1561 C CA . ARG A 1 196 ? 19.171 4.075 -5.276 1.00 97.12 196 ARG A CA 1
ATOM 1562 C C . ARG A 1 196 ? 19.796 3.131 -6.305 1.00 97.12 196 ARG A C 1
ATOM 1564 O O . ARG A 1 196 ? 21.010 2.972 -6.347 1.00 97.12 196 ARG A O 1
ATOM 1571 N N . ASP A 1 197 ? 18.947 2.445 -7.064 1.00 95.69 197 ASP A N 1
ATOM 1572 C CA . ASP A 1 197 ? 19.303 1.508 -8.124 1.00 95.69 197 ASP A CA 1
ATOM 1573 C C . ASP A 1 197 ? 18.267 1.625 -9.255 1.00 95.69 197 ASP A C 1
ATOM 1575 O O . ASP A 1 197 ? 17.673 2.682 -9.446 1.00 95.69 197 ASP A O 1
ATOM 1579 N N . THR A 1 198 ? 18.047 0.576 -10.043 1.00 94.06 198 THR A N 1
ATOM 1580 C CA . THR A 1 198 ? 17.121 0.631 -11.181 1.00 94.06 198 THR A CA 1
ATOM 1581 C C . THR A 1 198 ? 15.642 0.609 -10.790 1.00 94.06 198 THR A C 1
ATOM 1583 O O . THR A 1 198 ? 14.805 0.865 -11.651 1.00 94.06 198 THR A O 1
ATOM 1586 N N . ILE A 1 199 ? 15.291 0.295 -9.536 1.00 95.81 199 ILE A N 1
ATOM 1587 C CA . ILE A 1 199 ? 13.888 0.181 -9.102 1.00 95.81 199 ILE A CA 1
ATOM 1588 C C . ILE A 1 199 ? 13.635 0.576 -7.646 1.00 95.81 199 ILE A C 1
ATOM 1590 O O . ILE A 1 199 ? 12.545 1.054 -7.331 1.00 95.81 199 ILE A O 1
ATOM 1594 N N . HIS A 1 200 ? 14.595 0.377 -6.746 1.00 98.12 200 HIS A N 1
ATOM 1595 C CA . HIS A 1 200 ? 14.423 0.673 -5.331 1.00 98.12 200 HIS A CA 1
ATOM 1596 C C . HIS A 1 200 ? 14.609 2.157 -5.062 1.00 98.12 200 HIS A C 1
ATOM 1598 O O . HIS A 1 200 ? 15.529 2.794 -5.573 1.00 98.12 200 HIS A O 1
ATOM 1604 N N . LEU A 1 201 ? 13.757 2.686 -4.195 1.00 98.31 201 LEU A N 1
ATOM 1605 C CA . LEU A 1 201 ? 13.733 4.094 -3.835 1.00 98.31 201 LEU A CA 1
ATOM 1606 C C . LEU A 1 201 ? 14.989 4.469 -3.038 1.00 98.31 201 LEU A C 1
ATOM 1608 O O . LEU A 1 201 ? 15.491 3.660 -2.248 1.00 98.31 201 LEU A O 1
ATOM 1612 N N . ASN A 1 202 ? 15.485 5.690 -3.216 1.00 98.25 202 ASN A N 1
ATOM 1613 C CA . ASN A 1 202 ? 16.380 6.304 -2.236 1.00 98.25 202 ASN A CA 1
ATOM 1614 C C . ASN A 1 202 ? 15.551 6.945 -1.100 1.00 98.25 202 ASN A C 1
ATOM 1616 O O . ASN A 1 202 ? 14.354 6.672 -0.960 1.00 98.25 202 ASN A O 1
ATOM 1620 N N . GLU A 1 203 ? 16.181 7.755 -0.250 1.00 98.25 203 GLU A N 1
ATOM 1621 C CA . GLU A 1 203 ? 15.492 8.428 0.857 1.00 98.25 203 GLU A CA 1
ATOM 1622 C C . GLU A 1 203 ? 14.405 9.398 0.370 1.00 98.25 203 GLU A C 1
ATOM 1624 O O . GLU A 1 203 ? 13.283 9.367 0.880 1.00 98.25 203 GLU A O 1
ATOM 1629 N N . GLU A 1 204 ? 14.695 10.198 -0.659 1.00 97.62 204 GLU A N 1
ATOM 1630 C CA . GLU A 1 204 ? 13.720 11.117 -1.249 1.00 97.62 204 GLU A CA 1
ATOM 1631 C C . GLU A 1 204 ? 12.548 10.357 -1.875 1.00 97.62 204 GLU A C 1
ATOM 1633 O O . GLU A 1 204 ? 11.393 10.683 -1.604 1.00 97.62 204 GLU A O 1
ATOM 1638 N N . GLY A 1 205 ? 12.823 9.289 -2.627 1.00 98.25 205 GLY A N 1
ATOM 1639 C CA . GLY A 1 205 ? 11.779 8.438 -3.190 1.00 98.25 205 GLY A CA 1
ATOM 1640 C C . GLY A 1 205 ? 10.890 7.806 -2.113 1.00 98.25 205 GLY A C 1
ATOM 1641 O O . GLY A 1 205 ? 9.668 7.762 -2.268 1.00 98.25 205 GLY A O 1
ATOM 1642 N N . CYS A 1 206 ? 11.468 7.366 -0.988 1.00 98.75 206 CYS A N 1
ATOM 1643 C CA . CYS A 1 206 ? 10.685 6.864 0.145 1.00 98.75 206 CYS A CA 1
ATOM 1644 C C . CYS A 1 206 ? 9.772 7.948 0.731 1.00 98.75 206 CYS A C 1
ATOM 1646 O O . CYS A 1 206 ? 8.609 7.672 1.023 1.00 98.75 206 CYS A O 1
ATOM 1648 N N . THR A 1 207 ? 10.278 9.171 0.886 1.00 98.50 207 THR A N 1
ATOM 1649 C CA . THR A 1 207 ? 9.491 10.307 1.382 1.00 98.50 207 THR A CA 1
ATOM 1650 C C . THR A 1 207 ? 8.359 10.658 0.423 1.00 98.50 207 THR A C 1
ATOM 1652 O O . THR A 1 207 ? 7.211 10.748 0.850 1.00 98.50 207 THR A O 1
ATOM 1655 N N . MET A 1 208 ? 8.638 10.731 -0.882 1.00 98.12 208 MET A N 1
ATOM 1656 C CA . MET A 1 208 ? 7.620 10.961 -1.910 1.00 98.12 208 MET A CA 1
ATOM 1657 C C . MET A 1 208 ? 6.507 9.913 -1.862 1.00 98.12 208 MET A C 1
ATOM 1659 O O . MET A 1 208 ? 5.329 10.268 -1.861 1.00 98.12 208 MET A O 1
ATOM 1663 N N . LEU A 1 209 ? 6.861 8.626 -1.785 1.00 98.69 209 LEU A N 1
ATOM 1664 C CA . LEU A 1 209 ? 5.868 7.557 -1.695 1.00 98.69 209 LEU A CA 1
ATOM 1665 C C . LEU A 1 209 ? 5.030 7.693 -0.418 1.00 98.69 209 LEU A C 1
ATOM 1667 O O . LEU A 1 209 ? 3.803 7.632 -0.474 1.00 98.69 209 LEU A O 1
ATOM 1671 N N . ALA A 1 210 ? 5.671 7.928 0.729 1.00 98.81 210 ALA A N 1
ATOM 1672 C CA . ALA A 1 210 ? 4.968 8.111 1.992 1.00 98.81 210 ALA A CA 1
ATOM 1673 C C . ALA A 1 210 ? 3.990 9.297 1.939 1.00 98.81 210 ALA A C 1
ATOM 1675 O O . ALA A 1 210 ? 2.851 9.167 2.387 1.00 98.81 210 ALA A O 1
ATOM 1676 N N . ASP A 1 211 ? 4.400 10.427 1.365 1.00 98.50 211 ASP A N 1
ATOM 1677 C CA . ASP A 1 211 ? 3.586 11.644 1.264 1.00 98.50 211 ASP A CA 1
ATOM 1678 C C . ASP A 1 211 ? 2.412 11.509 0.294 1.00 98.50 211 ASP A C 1
ATOM 1680 O O . ASP A 1 211 ? 1.397 12.181 0.460 1.00 98.50 211 ASP A O 1
ATOM 1684 N N . MET A 1 212 ? 2.492 10.595 -0.673 1.00 98.56 212 MET A N 1
ATOM 1685 C CA . MET A 1 212 ? 1.351 10.256 -1.525 1.00 98.56 212 MET A CA 1
ATOM 1686 C C . MET A 1 212 ? 0.367 9.297 -0.840 1.00 98.56 212 MET A C 1
ATOM 1688 O O . MET A 1 212 ? -0.828 9.357 -1.131 1.00 98.56 212 MET A O 1
ATOM 1692 N N . ILE A 1 213 ? 0.840 8.434 0.068 1.00 98.75 213 ILE A N 1
ATOM 1693 C CA . ILE A 1 213 ? 0.008 7.460 0.795 1.00 98.75 213 ILE A CA 1
ATOM 1694 C C . ILE A 1 213 ? -0.708 8.098 1.996 1.00 98.75 213 ILE A C 1
ATOM 1696 O O . ILE A 1 213 ? -1.909 7.891 2.165 1.00 98.75 213 ILE A O 1
ATOM 1700 N N . LYS A 1 214 ? -0.005 8.875 2.837 1.00 98.75 214 LYS A N 1
ATOM 1701 C CA . LYS A 1 214 ? -0.558 9.457 4.084 1.00 98.75 214 LYS A CA 1
ATOM 1702 C C . LYS A 1 214 ? -1.915 10.164 3.891 1.00 98.75 214 LYS A C 1
ATOM 1704 O O . LYS A 1 214 ? -2.798 9.917 4.715 1.00 98.75 214 LYS A O 1
ATOM 1709 N N . PRO A 1 215 ? -2.140 10.975 2.832 1.00 98.56 215 PRO A N 1
ATOM 1710 C CA . PRO A 1 215 ? -3.401 11.691 2.637 1.00 98.56 215 PRO A CA 1
ATOM 1711 C C . PRO A 1 215 ? -4.612 10.785 2.425 1.00 98.56 215 PRO A C 1
ATOM 1713 O O . PRO A 1 215 ? -5.730 11.244 2.606 1.00 98.56 215 PRO A O 1
ATOM 1716 N N . PHE A 1 216 ? -4.412 9.518 2.051 1.00 98.56 216 PHE A N 1
ATOM 1717 C CA . PHE A 1 216 ? -5.501 8.560 1.859 1.00 98.56 216 PHE A CA 1
ATOM 1718 C C . PHE A 1 216 ? -5.968 7.916 3.160 1.00 98.56 216 PHE A C 1
ATOM 1720 O O . PHE A 1 216 ? -7.075 7.392 3.206 1.00 98.56 216 PHE A O 1
ATOM 1727 N N . LEU A 1 217 ? -5.154 7.970 4.215 1.00 98.50 217 LEU A N 1
ATOM 1728 C CA . LEU A 1 217 ? -5.446 7.390 5.523 1.00 98.50 217 LEU A CA 1
ATOM 1729 C C . LEU A 1 217 ? -6.204 8.406 6.381 1.00 98.50 217 LEU A C 1
ATOM 1731 O O . LEU A 1 217 ? -5.655 8.951 7.344 1.00 98.50 217 LEU A O 1
ATOM 1735 N N . VAL A 1 218 ? -7.444 8.698 5.994 1.00 97.00 218 VAL A N 1
ATOM 1736 C CA . VAL A 1 218 ? -8.316 9.713 6.606 1.00 97.00 218 VAL A CA 1
ATOM 1737 C C . VAL A 1 218 ? -9.695 9.140 6.927 1.00 97.00 218 VAL A C 1
ATOM 1739 O O . VAL A 1 218 ? -10.123 8.175 6.298 1.00 97.00 218 VAL A O 1
ATOM 1742 N N . HIS A 1 219 ? -10.344 9.724 7.936 1.00 84.69 219 HIS A N 1
ATOM 1743 C CA . HIS A 1 219 ? -11.715 9.424 8.348 1.00 84.69 219 HIS A CA 1
ATOM 1744 C C . HIS A 1 219 ? -12.694 10.395 7.692 1.00 84.69 219 HIS A C 1
ATOM 1746 O O . HIS A 1 219 ? -12.390 11.610 7.726 1.00 84.69 219 HIS A O 1
#